Protein AF-A0A1Y1Q217-F1 (afdb_monomer_lite)

Secondary structure (DSSP, 8-state):
-EEEEEEESSS-EEEEETTS-EEEGGGEEE-TTT--EEE-HHHHEEEPPTT-EEEEEEEE-TTEEEEEEEESGGGTTSEEE-SS-EEEEEEEEEEEEEEEEEESSEEEEEEETT--S-SEEESSEEEEEEETT-EEEEEEEEPTT-EEEEEEETT-S--SSEEEEE-SS-EEEEEEEEPPPP---PPP----------PPP-------------------------------------------------------------PPPP---------------PPPP-PPPPPPPPPP-PPPP-------------------S---SEEEE-SEEE-TT-EE-EEEE-TT-EEES-EE-SBEEESSEEESPEEPTT-B-

Structure (mmCIF, N/CA/C/O backbone):
data_AF-A0A1Y1Q217-F1
#
_entry.id   AF-A0A1Y1Q217-F1
#
loop_
_atom_site.group_PDB
_atom_site.id
_atom_site.type_symbol
_atom_site.label_atom_id
_atom_site.label_alt_id
_atom_site.label_comp_id
_atom_site.label_asym_id
_atom_site.label_entity_id
_atom_site.label_seq_id
_atom_site.pdbx_PDB_ins_code
_atom_site.Cartn_x
_atom_site.Cartn_y
_atom_site.Cartn_z
_atom_site.occupancy
_atom_site.B_iso_or_equiv
_atom_site.auth_seq_id
_atom_site.auth_comp_id
_atom_site.auth_asym_id
_atom_site.auth_atom_id
_atom_site.pdbx_PDB_model_num
ATOM 1 N N . MET A 1 1 ? 18.559 5.556 -25.805 1.00 80.38 1 MET A N 1
ATOM 2 C CA . MET A 1 1 ? 18.674 4.479 -24.798 1.00 80.38 1 MET A CA 1
ATOM 3 C C . MET A 1 1 ? 17.294 3.909 -24.512 1.00 80.38 1 MET A C 1
ATOM 5 O O . MET A 1 1 ? 16.328 4.613 -24.762 1.00 80.38 1 MET A O 1
ATOM 9 N N . GLY A 1 2 ? 17.177 2.652 -24.081 1.00 88.12 2 GLY A N 1
ATOM 10 C CA . GLY A 1 2 ? 15.870 2.066 -23.754 1.00 88.12 2 GLY A CA 1
ATOM 11 C C . GLY A 1 2 ? 15.444 2.421 -22.332 1.00 88.12 2 GLY A C 1
ATOM 12 O O . GLY A 1 2 ? 16.201 2.152 -21.402 1.00 88.12 2 GLY A O 1
ATOM 13 N N . LEU A 1 3 ? 14.267 3.015 -22.174 1.00 91.69 3 LEU A N 1
ATOM 14 C CA . LEU A 1 3 ? 13.568 3.113 -20.898 1.00 91.69 3 LEU A CA 1
ATOM 15 C C . LEU A 1 3 ? 12.499 2.022 -20.865 1.00 91.69 3 LEU A C 1
ATOM 17 O O . LEU A 1 3 ? 11.673 1.941 -21.773 1.00 91.69 3 LEU A O 1
ATOM 21 N N . PHE A 1 4 ? 12.536 1.195 -19.829 1.00 93.44 4 PHE A N 1
ATOM 22 C CA . PHE A 1 4 ? 11.585 0.127 -19.563 1.00 93.44 4 PHE A CA 1
ATOM 23 C C . PHE A 1 4 ? 10.852 0.455 -18.268 1.00 93.44 4 PHE A C 1
ATOM 25 O O . PHE A 1 4 ? 11.488 0.701 -17.241 1.00 93.44 4 PHE A O 1
ATOM 32 N N . LEU A 1 5 ? 9.525 0.465 -18.324 1.00 94.25 5 LEU A N 1
ATOM 33 C CA . LEU A 1 5 ? 8.671 0.620 -17.157 1.00 94.25 5 LEU A CA 1
ATOM 34 C C . LEU A 1 5 ? 8.084 -0.732 -16.768 1.00 94.25 5 LEU A C 1
ATOM 36 O O . LEU A 1 5 ? 7.697 -1.525 -17.624 1.00 94.25 5 LEU A O 1
ATOM 40 N N . GLN A 1 6 ? 7.999 -0.972 -15.469 1.00 93.00 6 GLN A N 1
ATOM 41 C CA . GLN A 1 6 ? 7.251 -2.075 -14.888 1.00 93.00 6 GLN A CA 1
ATOM 42 C C . GLN A 1 6 ? 6.308 -1.508 -13.830 1.00 93.00 6 GLN A C 1
ATOM 44 O O . GLN A 1 6 ? 6.697 -0.637 -13.054 1.00 93.00 6 GLN A O 1
ATOM 49 N N . VAL A 1 7 ? 5.069 -1.985 -13.818 1.00 94.31 7 VAL A N 1
ATOM 50 C CA . VAL A 1 7 ? 4.069 -1.636 -12.805 1.00 94.31 7 VAL A CA 1
ATOM 51 C C . VAL A 1 7 ? 3.792 -2.891 -11.995 1.00 94.31 7 VAL A C 1
ATOM 53 O O . VAL A 1 7 ? 3.447 -3.908 -12.587 1.00 94.31 7 VAL A O 1
ATOM 56 N N . ASP A 1 8 ? 4.002 -2.828 -10.684 1.00 91.56 8 ASP A N 1
ATOM 57 C CA . ASP A 1 8 ? 4.026 -3.983 -9.779 1.00 91.56 8 ASP A CA 1
ATOM 58 C C . ASP A 1 8 ? 3.343 -3.653 -8.437 1.00 91.56 8 ASP A C 1
ATOM 60 O O . ASP A 1 8 ? 3.053 -2.490 -8.143 1.00 91.56 8 ASP A O 1
ATOM 64 N N . GLY A 1 9 ? 3.132 -4.668 -7.601 1.00 88.12 9 GLY A N 1
ATOM 65 C CA . GLY A 1 9 ? 2.511 -4.578 -6.280 1.00 88.12 9 GLY A CA 1
ATOM 66 C C . GLY A 1 9 ? 1.106 -5.186 -6.218 1.00 88.12 9 GLY A C 1
ATOM 67 O O . GLY A 1 9 ? 0.646 -5.840 -7.152 1.00 88.12 9 GLY A O 1
ATOM 68 N N . THR A 1 10 ? 0.439 -5.020 -5.073 1.00 86.94 10 THR A N 1
ATOM 69 C CA . THR A 1 10 ? -0.920 -5.548 -4.844 1.00 86.94 10 THR A CA 1
ATOM 70 C C . THR A 1 10 ? -2.009 -4.665 -5.444 1.00 86.94 10 THR A C 1
ATOM 72 O O . THR A 1 10 ? -3.133 -5.125 -5.615 1.00 86.94 10 THR A O 1
ATOM 75 N N . GLY A 1 11 ? -1.688 -3.403 -5.736 1.00 91.50 11 GLY A N 1
ATOM 76 C CA . GLY A 1 11 ? -2.604 -2.430 -6.318 1.00 91.50 11 GLY A CA 1
ATOM 77 C C . GLY A 1 11 ? -2.398 -2.232 -7.810 1.00 91.50 11 GLY A C 1
ATOM 78 O O . GLY A 1 11 ? -1.534 -2.836 -8.449 1.00 91.50 11 GLY A O 1
ATOM 79 N N . HIS A 1 12 ? -3.193 -1.322 -8.354 1.00 94.31 12 HIS A N 1
ATOM 80 C CA . HIS A 1 12 ? -3.183 -0.965 -9.757 1.00 94.31 12 HIS A CA 1
ATOM 81 C C . HIS A 1 12 ? -2.925 0.525 -9.968 1.00 94.31 12 HIS A C 1
ATOM 83 O O . HIS A 1 12 ? -3.093 1.385 -9.097 1.00 94.31 12 HIS A O 1
ATOM 89 N N . GLY A 1 13 ? -2.456 0.824 -11.166 1.00 96.94 13 GLY A N 1
ATOM 90 C CA . GLY A 1 13 ? -2.150 2.169 -11.588 1.00 96.94 13 GLY A CA 1
ATOM 91 C C . GLY A 1 13 ? -1.467 2.212 -12.941 1.00 96.94 13 GLY A C 1
ATOM 92 O O . GLY A 1 13 ? -1.304 1.211 -13.654 1.00 96.94 13 GLY A O 1
ATOM 93 N N . LYS A 1 14 ? -1.057 3.425 -13.281 1.00 97.19 14 LYS A N 1
ATOM 94 C CA . LYS A 1 14 ? -0.427 3.802 -14.535 1.00 97.19 14 LYS A CA 1
ATOM 95 C C . LYS A 1 14 ? 0.794 4.663 -14.261 1.00 97.19 14 LYS A C 1
ATOM 97 O O . LYS A 1 14 ? 0.771 5.534 -13.399 1.00 97.19 14 LYS A O 1
ATOM 102 N N . VAL A 1 15 ? 1.834 4.473 -15.059 1.00 97.88 15 VAL A N 1
ATOM 103 C CA . VAL A 1 15 ? 2.975 5.382 -15.130 1.00 97.88 15 VAL A CA 1
ATOM 104 C C . VAL A 1 15 ? 3.007 6.031 -16.501 1.00 97.88 15 VAL A C 1
ATOM 106 O O . VAL A 1 15 ? 2.989 5.340 -17.521 1.00 97.88 15 VAL A O 1
ATOM 109 N N . THR A 1 16 ? 3.092 7.358 -16.523 1.00 97.44 16 THR A N 1
ATOM 110 C CA . THR A 1 16 ? 3.337 8.135 -17.741 1.00 97.44 16 THR A CA 1
ATOM 111 C C . THR A 1 16 ? 4.670 8.853 -17.691 1.00 97.44 16 THR A C 1
ATOM 113 O O . THR A 1 16 ? 5.111 9.251 -16.613 1.00 97.44 16 THR A O 1
ATOM 116 N N . THR A 1 17 ? 5.270 9.091 -18.853 1.00 97.44 17 THR A N 1
ATOM 117 C CA . THR A 1 17 ? 6.425 9.982 -18.987 1.00 97.44 17 THR A CA 1
ATOM 118 C C . THR A 1 17 ? 6.052 11.284 -19.682 1.00 97.44 17 THR A C 1
ATOM 120 O O . THR A 1 17 ? 5.100 11.347 -20.463 1.00 97.44 17 THR A O 1
ATOM 123 N N . ASP A 1 18 ? 6.844 12.327 -19.447 1.00 96.88 18 ASP A N 1
ATOM 124 C CA . ASP A 1 18 ? 6.806 13.580 -20.212 1.00 96.88 18 ASP A CA 1
ATOM 125 C C . ASP A 1 18 ? 7.158 13.392 -21.702 1.00 96.88 18 ASP A C 1
ATOM 127 O O . ASP A 1 18 ? 6.839 14.241 -22.535 1.00 96.88 18 ASP A O 1
ATOM 131 N N . THR A 1 19 ? 7.760 12.255 -22.053 1.00 94.00 19 THR A N 1
ATOM 132 C CA . THR A 1 19 ? 8.111 11.841 -23.420 1.00 94.00 19 THR A CA 1
ATOM 133 C C . THR A 1 19 ? 7.036 10.997 -24.117 1.00 94.00 19 THR A C 1
ATOM 135 O O . THR A 1 19 ? 7.191 10.665 -25.297 1.00 94.00 19 THR A O 1
ATOM 138 N N . GLY A 1 20 ? 5.925 10.701 -23.430 1.00 93.19 20 GLY A N 1
ATOM 139 C CA . GLY A 1 20 ? 4.732 10.068 -23.998 1.00 93.19 20 GLY A CA 1
ATOM 140 C C . GLY A 1 20 ? 4.600 8.556 -23.780 1.00 93.19 20 GLY A C 1
ATOM 141 O O . GLY A 1 20 ? 3.616 7.980 -24.247 1.00 93.19 20 GLY A O 1
ATOM 142 N N . LEU A 1 21 ? 5.527 7.904 -23.068 1.00 95.12 21 LEU A N 1
ATOM 143 C CA . LEU A 1 21 ? 5.370 6.510 -22.644 1.00 95.12 21 LEU A CA 1
ATOM 144 C C . LEU A 1 21 ? 4.230 6.400 -21.628 1.00 95.12 21 LEU A C 1
ATOM 146 O O . LEU A 1 21 ? 4.054 7.270 -20.776 1.00 95.12 21 LEU A O 1
ATOM 150 N N . SER A 1 22 ? 3.459 5.318 -21.704 1.00 95.88 22 SER A N 1
ATOM 151 C CA . SER A 1 22 ? 2.315 5.068 -20.830 1.00 95.88 22 SER A CA 1
ATOM 152 C C . SER A 1 22 ? 2.189 3.572 -20.562 1.00 95.88 22 SER A C 1
ATOM 154 O O . SER A 1 22 ? 1.635 2.858 -21.393 1.00 95.88 22 SER A O 1
ATOM 156 N N . CYS A 1 23 ? 2.627 3.132 -19.385 1.00 96.75 23 CYS A N 1
ATOM 157 C CA . CYS A 1 23 ? 2.549 1.741 -18.943 1.00 96.75 23 CYS A CA 1
ATOM 158 C C . CYS A 1 23 ? 1.491 1.599 -17.843 1.00 96.75 23 CYS A C 1
ATOM 160 O O . CYS A 1 23 ? 1.571 2.287 -16.823 1.00 96.75 23 CYS A O 1
ATOM 162 N N . GLN A 1 24 ? 0.490 0.747 -18.045 1.00 96.62 24 GLN A N 1
ATOM 163 C CA . GLN A 1 24 ? -0.558 0.441 -17.067 1.00 96.62 24 GLN A CA 1
ATOM 164 C C . GLN A 1 24 ? -0.328 -0.925 -16.418 1.00 96.62 24 GLN A C 1
ATOM 166 O O . GLN A 1 24 ? 0.342 -1.787 -16.976 1.00 96.62 24 GLN A O 1
ATOM 171 N N . SER A 1 25 ? -0.951 -1.162 -15.264 1.00 94.12 25 SER A N 1
ATOM 172 C CA . SER A 1 25 ? -0.918 -2.479 -14.606 1.00 94.12 25 SER A CA 1
ATOM 173 C C . SER A 1 25 ? -1.450 -3.597 -15.509 1.00 94.12 25 SER A C 1
ATOM 175 O O . SER A 1 25 ? -0.919 -4.699 -15.505 1.00 94.12 25 SER A O 1
ATOM 177 N N . SER A 1 26 ? -2.450 -3.300 -16.344 1.00 93.88 26 SER A N 1
ATOM 178 C CA . SER A 1 26 ? -3.018 -4.230 -17.330 1.00 93.88 26 SER A CA 1
ATOM 179 C C . SER A 1 26 ? -2.050 -4.607 -18.457 1.00 93.88 26 SER A C 1
ATOM 181 O O . SER A 1 26 ? -2.242 -5.636 -19.108 1.00 93.88 26 SER A O 1
ATOM 183 N N . ASP A 1 27 ? -0.997 -3.813 -18.671 1.00 92.94 27 ASP A N 1
ATOM 184 C CA . ASP A 1 27 ? 0.081 -4.131 -19.607 1.00 92.94 27 ASP A CA 1
ATOM 185 C C . ASP A 1 27 ? 1.076 -5.137 -19.022 1.00 92.94 27 ASP A C 1
ATOM 187 O O . ASP A 1 27 ? 1.922 -5.645 -19.759 1.00 92.94 27 ASP A O 1
ATOM 191 N N . CYS A 1 28 ? 0.989 -5.428 -17.722 1.00 89.31 28 CYS A N 1
ATOM 192 C CA . CYS A 1 28 ? 1.887 -6.301 -16.984 1.00 89.31 28 CYS A CA 1
ATOM 193 C C . CYS A 1 28 ? 1.167 -7.577 -16.540 1.00 89.31 28 CYS A C 1
ATOM 195 O O . CYS A 1 28 ? 0.085 -7.545 -15.963 1.00 89.31 28 CYS A O 1
ATOM 197 N N . GLN A 1 29 ? 1.768 -8.731 -16.818 1.00 88.00 29 GLN A N 1
ATOM 198 C CA . GLN A 1 29 ? 1.215 -10.032 -16.455 1.00 88.00 29 GLN A CA 1
ATOM 199 C C . GLN A 1 29 ? 2.297 -10.928 -15.871 1.00 88.00 29 GLN A C 1
ATOM 201 O O . GLN A 1 29 ? 3.431 -10.953 -16.353 1.00 88.00 29 GLN A O 1
ATOM 206 N N . VAL A 1 30 ? 1.937 -11.679 -14.831 1.00 81.38 30 VAL A N 1
ATOM 207 C CA . VAL A 1 30 ? 2.811 -12.709 -14.271 1.00 81.38 30 VAL A CA 1
ATOM 208 C C . VAL A 1 30 ? 2.899 -13.858 -15.270 1.00 81.38 30 VAL A C 1
ATOM 210 O O . VAL A 1 30 ? 1.891 -14.456 -15.652 1.00 81.38 30 VAL A O 1
ATOM 213 N N . ASP A 1 31 ? 4.112 -14.174 -15.703 1.00 78.94 31 ASP A N 1
ATOM 214 C CA . ASP A 1 31 ? 4.370 -15.338 -16.536 1.00 78.94 31 ASP A CA 1
ATOM 215 C C . ASP A 1 31 ? 4.087 -16.607 -15.726 1.00 78.94 31 ASP A C 1
ATOM 217 O O . ASP A 1 31 ? 4.742 -16.894 -14.728 1.00 78.94 31 ASP A O 1
ATOM 221 N N . THR A 1 32 ? 3.118 -17.400 -16.171 1.00 79.81 32 THR A N 1
ATOM 222 C CA . THR A 1 32 ? 2.666 -18.607 -15.461 1.00 79.81 32 THR A CA 1
ATOM 223 C C . THR A 1 32 ? 3.706 -19.727 -15.399 1.00 79.81 32 THR A C 1
ATOM 225 O O . THR A 1 32 ? 3.527 -20.683 -14.647 1.00 79.81 32 THR A O 1
ATOM 228 N N . LYS A 1 33 ? 4.791 -19.640 -16.178 1.00 76.81 33 LYS A N 1
ATOM 229 C CA . LYS A 1 33 ? 5.885 -20.617 -16.186 1.00 76.81 33 LYS A CA 1
ATOM 230 C C . LYS A 1 33 ? 7.043 -20.191 -15.300 1.00 76.81 33 LYS A C 1
ATOM 232 O O . LYS A 1 33 ? 7.663 -21.057 -14.689 1.00 76.81 33 LYS A O 1
ATOM 237 N N . THR A 1 34 ? 7.375 -18.900 -15.282 1.00 74.38 34 THR A N 1
ATOM 238 C CA . THR A 1 34 ? 8.540 -18.402 -14.529 1.00 74.38 34 THR A CA 1
ATOM 239 C C . THR A 1 34 ? 8.172 -17.707 -13.225 1.00 74.38 34 THR A C 1
ATOM 241 O O . THR A 1 34 ? 9.028 -17.581 -12.358 1.00 74.38 34 THR A O 1
ATOM 244 N N . GLY A 1 35 ? 6.917 -17.284 -13.064 1.00 71.25 35 GLY A N 1
ATOM 245 C CA . GLY A 1 35 ? 6.477 -16.429 -11.963 1.00 71.25 35 GLY A CA 1
ATOM 246 C C . GLY A 1 35 ? 6.945 -14.977 -12.096 1.00 71.25 35 GLY A C 1
ATOM 247 O O . GLY A 1 35 ? 6.652 -14.171 -11.219 1.00 71.25 35 GLY A O 1
ATOM 248 N N . ASP A 1 36 ? 7.656 -14.624 -13.174 1.00 73.06 36 ASP A N 1
ATOM 249 C CA . ASP A 1 36 ? 8.161 -13.267 -13.377 1.00 73.06 36 ASP A CA 1
ATOM 250 C C . ASP A 1 36 ? 7.051 -12.347 -13.876 1.00 73.06 36 ASP A C 1
ATOM 252 O O . ASP A 1 36 ? 6.328 -12.685 -14.818 1.00 73.06 36 ASP A O 1
ATOM 256 N N . LEU A 1 37 ? 6.980 -11.137 -13.328 1.00 76.94 37 LEU A N 1
ATOM 257 C CA . LEU A 1 37 ? 6.146 -10.086 -13.891 1.00 76.94 37 LEU A CA 1
ATOM 258 C C . LEU A 1 37 ? 6.747 -9.587 -15.211 1.00 76.94 37 LEU A C 1
ATOM 260 O O . LEU A 1 37 ? 7.908 -9.178 -15.271 1.00 76.94 37 LEU A O 1
ATOM 264 N N . LYS A 1 38 ? 5.956 -9.631 -16.286 1.00 80.75 38 LYS A N 1
ATOM 265 C CA . LYS A 1 38 ? 6.357 -9.187 -17.625 1.00 80.75 38 LYS A CA 1
ATOM 266 C C . LYS A 1 38 ? 5.387 -8.151 -18.151 1.00 80.75 38 LYS A C 1
ATOM 268 O O . LYS A 1 38 ? 4.198 -8.426 -18.281 1.00 80.75 38 LYS A O 1
ATOM 273 N N . CYS A 1 39 ? 5.920 -6.995 -18.522 1.00 86.94 39 CYS A N 1
ATOM 274 C CA . CYS A 1 39 ? 5.140 -5.929 -19.132 1.00 86.94 39 CYS A CA 1
ATOM 275 C C . CYS A 1 39 ? 5.284 -5.920 -20.654 1.00 86.94 39 CYS A C 1
ATOM 277 O O . CYS A 1 39 ? 6.352 -6.218 -21.199 1.00 86.94 39 CYS A O 1
ATOM 279 N N . ASN A 1 40 ? 4.199 -5.576 -21.345 1.00 87.50 40 ASN A N 1
ATOM 280 C CA . ASN A 1 40 ? 4.147 -5.499 -22.794 1.00 87.50 40 ASN A CA 1
ATOM 281 C C . ASN A 1 40 ? 5.129 -4.424 -23.297 1.00 87.50 40 ASN A C 1
ATOM 283 O O . ASN A 1 40 ? 4.925 -3.235 -23.035 1.00 87.50 40 ASN A O 1
ATOM 287 N N . PRO A 1 41 ? 6.160 -4.795 -24.077 1.00 82.62 41 PRO A N 1
ATOM 288 C CA . PRO A 1 41 ? 7.169 -3.846 -24.533 1.00 82.62 41 PRO A CA 1
ATOM 289 C C . PRO A 1 41 ? 6.614 -2.781 -25.488 1.00 82.62 41 PRO A C 1
ATOM 291 O O . PRO A 1 41 ? 7.252 -1.752 -25.667 1.00 82.62 41 PRO A O 1
ATOM 294 N N . GLN A 1 42 ? 5.441 -2.986 -26.099 1.00 84.06 42 GLN A N 1
ATOM 295 C CA . GLN A 1 42 ? 4.813 -1.960 -26.942 1.00 84.06 42 GLN A CA 1
ATOM 296 C C . GLN A 1 42 ? 4.282 -0.773 -26.128 1.00 84.06 42 GLN A C 1
ATOM 298 O O . GLN A 1 42 ? 4.302 0.351 -26.619 1.00 84.06 42 GLN A O 1
ATOM 303 N N . ASN A 1 43 ? 3.847 -1.016 -24.889 1.00 88.50 43 ASN A N 1
ATOM 304 C CA . ASN A 1 43 ? 3.240 0.005 -24.027 1.00 88.50 43 ASN A CA 1
ATOM 305 C C . ASN A 1 43 ? 4.200 0.475 -22.927 1.00 88.50 43 ASN A C 1
ATOM 307 O O . ASN A 1 43 ? 4.116 1.607 -22.461 1.00 88.50 43 ASN A O 1
ATOM 311 N N . CYS A 1 44 ? 5.148 -0.378 -22.541 1.00 92.88 44 CYS A N 1
ATOM 312 C CA . CYS A 1 44 ? 6.020 -0.163 -21.390 1.00 92.88 44 CYS A CA 1
ATOM 313 C C . CYS A 1 44 ? 7.496 0.022 -21.762 1.00 92.88 44 CYS A C 1
ATOM 315 O O . CYS A 1 44 ? 8.369 -0.042 -20.899 1.00 92.88 44 CYS A O 1
ATOM 317 N N . THR A 1 45 ? 7.820 0.236 -23.040 1.00 92.38 45 THR A N 1
ATOM 318 C CA . THR A 1 45 ? 9.189 0.547 -23.471 1.00 92.38 45 THR A CA 1
ATOM 319 C C . THR A 1 45 ? 9.218 1.715 -24.448 1.00 92.38 45 THR A C 1
ATOM 321 O O . THR A 1 45 ? 8.478 1.735 -25.427 1.00 92.38 45 THR A O 1
ATOM 324 N N . GLN A 1 46 ? 10.134 2.662 -24.230 1.00 90.88 46 GLN A N 1
ATOM 325 C CA . GLN A 1 46 ? 10.407 3.763 -25.159 1.00 90.88 46 GLN A CA 1
ATOM 326 C C . GLN A 1 46 ? 11.911 3.920 -25.394 1.00 90.88 46 GLN A C 1
ATOM 328 O O . GLN A 1 46 ? 12.745 3.627 -24.534 1.00 90.88 46 GLN A O 1
ATOM 333 N N . ARG A 1 47 ? 12.280 4.397 -26.590 1.00 88.25 47 ARG A N 1
ATOM 334 C CA . ARG A 1 47 ? 13.631 4.907 -26.838 1.00 88.25 47 ARG A CA 1
ATOM 335 C C . ARG A 1 47 ? 13.697 6.378 -26.484 1.00 88.25 47 ARG A C 1
ATOM 337 O O . ARG A 1 47 ? 13.038 7.198 -27.111 1.00 88.25 47 ARG A O 1
ATOM 344 N N . GLU A 1 48 ? 14.607 6.681 -25.578 1.00 90.44 48 GLU A N 1
ATOM 345 C CA . GLU A 1 48 ? 14.886 8.036 -25.146 1.00 90.44 48 GLU A CA 1
ATOM 346 C C . GLU A 1 48 ? 16.174 8.571 -25.748 1.00 90.44 48 GLU A C 1
ATOM 348 O O . GLU A 1 48 ? 17.096 7.815 -26.105 1.00 90.44 48 GLU A O 1
ATOM 353 N N . LYS A 1 49 ? 16.250 9.897 -25.840 1.00 88.44 49 LYS A N 1
ATOM 354 C CA . LYS A 1 49 ? 17.489 10.581 -26.207 1.00 88.44 49 LYS A CA 1
ATOM 355 C C . LYS A 1 49 ? 18.561 10.287 -25.154 1.00 88.44 49 LYS A C 1
ATOM 357 O O . LYS A 1 49 ? 18.280 10.027 -23.990 1.00 88.44 49 LYS A O 1
ATOM 362 N N . THR A 1 50 ? 19.814 10.236 -25.585 1.00 87.12 50 THR A N 1
ATOM 363 C CA . THR A 1 50 ? 20.946 10.113 -24.660 1.00 87.12 50 THR A CA 1
ATOM 364 C C . THR A 1 50 ? 21.178 11.433 -23.941 1.00 87.12 50 THR A C 1
ATOM 366 O O . THR A 1 50 ? 21.009 12.488 -24.551 1.00 87.12 50 THR A O 1
ATOM 369 N N . ALA A 1 51 ? 21.639 11.363 -22.692 1.00 87.69 51 ALA A N 1
ATOM 370 C CA . ALA A 1 51 ? 21.950 12.522 -21.857 1.00 87.69 51 ALA A CA 1
ATOM 371 C C . ALA A 1 51 ? 20.766 13.499 -21.694 1.00 87.69 51 ALA A C 1
ATOM 373 O O . ALA A 1 51 ? 20.954 14.712 -21.633 1.00 87.69 51 ALA A O 1
ATOM 374 N N . SER A 1 52 ? 19.544 12.966 -21.630 1.00 92.25 52 SER A N 1
ATOM 375 C CA . SER A 1 52 ? 18.324 13.716 -21.319 1.00 92.25 52 SER A CA 1
ATOM 376 C C . SER A 1 52 ? 17.703 13.237 -20.012 1.00 92.25 52 SER A C 1
ATOM 378 O O . SER A 1 52 ? 17.939 12.106 -19.592 1.00 92.25 52 SER A O 1
ATOM 380 N N . TYR A 1 53 ? 16.886 14.087 -19.396 1.00 94.56 53 TYR A N 1
ATOM 381 C CA . TYR A 1 53 ? 16.029 13.695 -18.281 1.00 94.56 53 TYR A CA 1
ATOM 382 C C . TYR A 1 53 ? 14.652 13.279 -18.792 1.00 94.56 53 TYR A C 1
ATOM 384 O O . TYR A 1 53 ? 14.163 13.859 -19.760 1.00 94.56 53 TYR A O 1
ATOM 392 N N . VAL A 1 54 ? 14.059 12.288 -18.133 1.00 97.00 54 VAL A N 1
ATOM 393 C CA . VAL A 1 54 ? 12.675 11.847 -18.325 1.00 97.00 54 VAL A CA 1
ATOM 394 C C . VAL A 1 54 ? 11.989 11.874 -16.969 1.00 97.00 54 VAL A C 1
ATOM 396 O O . VAL A 1 54 ? 12.514 11.331 -15.996 1.00 97.00 54 VAL A O 1
ATOM 399 N N . THR A 1 55 ? 10.827 12.510 -16.898 1.00 97.81 55 THR A N 1
ATOM 400 C CA . THR A 1 55 ? 10.038 12.586 -15.666 1.00 97.81 55 THR A CA 1
ATOM 401 C C . THR A 1 55 ? 8.979 11.497 -15.680 1.00 97.81 55 THR A C 1
ATOM 403 O O . THR A 1 55 ? 8.139 11.455 -16.576 1.00 97.81 55 THR A O 1
ATOM 406 N N . LEU A 1 56 ? 8.995 10.633 -14.670 1.00 98.00 56 LEU A N 1
ATOM 407 C CA . LEU A 1 56 ? 7.994 9.601 -14.445 1.00 98.00 56 LEU A CA 1
ATOM 408 C C . LEU A 1 56 ? 6.891 10.155 -13.545 1.00 98.00 56 LEU A C 1
ATOM 410 O O . LEU A 1 56 ? 7.153 10.686 -12.468 1.00 98.00 56 LEU A O 1
ATOM 414 N N . THR A 1 57 ? 5.645 10.002 -13.972 1.00 97.94 57 THR A N 1
ATOM 415 C CA . THR A 1 57 ? 4.466 10.413 -13.207 1.00 97.94 57 THR A CA 1
ATOM 416 C C . THR A 1 57 ? 3.615 9.181 -12.916 1.00 97.94 57 THR A C 1
ATOM 418 O O . THR A 1 57 ? 3.089 8.589 -13.864 1.00 97.94 57 THR A O 1
ATOM 421 N N . PRO A 1 58 ? 3.482 8.764 -11.645 1.00 97.88 58 PRO A N 1
ATOM 422 C CA . PRO A 1 58 ? 2.601 7.676 -11.272 1.00 97.88 58 PRO A CA 1
ATOM 423 C C . PRO A 1 58 ? 1.186 8.207 -11.029 1.00 97.88 58 PRO A C 1
ATOM 425 O O . PRO A 1 58 ? 0.985 9.267 -10.436 1.00 97.88 58 PRO A O 1
ATOM 428 N N . GLN A 1 59 ? 0.198 7.439 -11.457 1.00 97.88 59 GLN A N 1
ATOM 429 C CA . GLN A 1 59 ? -1.211 7.670 -11.189 1.00 97.88 59 GLN A CA 1
ATOM 430 C C . GLN A 1 59 ? -1.806 6.358 -10.687 1.00 97.88 59 GLN A C 1
ATOM 432 O O . GLN A 1 59 ? -1.859 5.384 -11.433 1.00 97.88 59 GLN A O 1
ATOM 437 N N . ALA A 1 60 ? -2.216 6.329 -9.421 1.00 97.50 60 ALA A N 1
ATOM 438 C CA . ALA A 1 60 ? -2.878 5.167 -8.846 1.00 97.50 60 ALA A CA 1
ATOM 439 C C . ALA A 1 60 ? -4.347 5.106 -9.281 1.00 97.50 60 ALA A C 1
ATOM 441 O O . ALA A 1 60 ? -4.969 6.147 -9.524 1.00 97.50 60 ALA A O 1
ATOM 442 N N . ASP A 1 61 ? -4.883 3.892 -9.366 1.00 96.62 61 ASP A N 1
ATOM 443 C CA . ASP A 1 61 ? -6.318 3.679 -9.547 1.00 96.62 61 ASP A CA 1
ATOM 444 C C . ASP A 1 61 ? -7.081 3.990 -8.244 1.00 96.62 61 ASP A C 1
ATOM 446 O O . ASP A 1 61 ? -6.485 4.228 -7.194 1.00 96.62 61 ASP A O 1
ATOM 450 N N . ALA A 1 62 ? -8.415 4.055 -8.303 1.00 94.44 62 ALA A N 1
ATOM 451 C CA . ALA A 1 62 ? -9.238 4.558 -7.194 1.00 94.44 62 ALA A CA 1
ATOM 452 C C . ALA A 1 62 ? -9.133 3.732 -5.896 1.00 94.44 62 ALA A C 1
ATOM 454 O O . ALA A 1 62 ? -9.347 4.267 -4.809 1.00 94.44 62 ALA A O 1
ATOM 455 N N . ASP A 1 63 ? -8.820 2.445 -6.017 1.00 94.25 63 ASP A N 1
ATOM 456 C CA . ASP A 1 63 ? -8.655 1.467 -4.937 1.00 94.25 63 ASP A CA 1
ATOM 457 C C . ASP A 1 63 ? -7.183 1.230 -4.577 1.00 94.25 63 ASP A C 1
ATOM 459 O O . ASP A 1 63 ? -6.842 0.260 -3.904 1.00 94.25 63 ASP A O 1
ATOM 463 N N . SER A 1 64 ? -6.287 2.095 -5.046 1.00 96.12 64 SER A N 1
ATOM 464 C CA . SER A 1 64 ? -4.852 1.875 -4.968 1.00 96.12 64 SER A CA 1
ATOM 465 C C . SER A 1 64 ? -4.107 3.151 -4.597 1.00 96.12 64 SER A C 1
ATOM 467 O O . SER A 1 64 ? -4.589 4.272 -4.757 1.00 96.12 64 SER A O 1
ATOM 469 N N . VAL A 1 65 ? -2.884 2.991 -4.102 1.00 92.56 65 VAL A N 1
ATOM 470 C CA . VAL A 1 65 ? -1.967 4.099 -3.818 1.00 92.56 65 VAL A CA 1
ATOM 471 C C . VAL A 1 65 ? -0.606 3.821 -4.425 1.00 92.56 65 VAL A C 1
ATOM 473 O O . VAL A 1 65 ? -0.125 2.688 -4.414 1.00 92.56 65 VAL A O 1
ATOM 476 N N . PHE A 1 66 ? 0.041 4.865 -4.938 1.00 94.19 66 PHE A N 1
ATOM 477 C CA . PHE A 1 66 ? 1.447 4.779 -5.309 1.00 94.19 66 PHE A CA 1
ATOM 478 C C . PHE A 1 66 ? 2.293 4.710 -4.036 1.00 94.19 66 PHE A C 1
ATOM 480 O O . PHE A 1 66 ? 2.197 5.588 -3.179 1.00 94.19 66 PHE A O 1
ATOM 487 N N . SER A 1 67 ? 3.112 3.669 -3.921 1.00 87.88 67 SER A N 1
ATOM 488 C CA . SER A 1 67 ? 3.973 3.434 -2.765 1.00 87.88 67 SER A CA 1
ATOM 489 C C . SER A 1 67 ? 5.362 4.022 -2.994 1.00 87.88 67 SER A C 1
ATOM 491 O O . SER A 1 67 ? 5.825 4.865 -2.225 1.00 87.88 67 SER A O 1
ATOM 493 N N . SER A 1 68 ? 6.048 3.580 -4.049 1.00 86.88 68 SER A N 1
ATOM 494 C CA . SER A 1 68 ? 7.440 3.957 -4.288 1.00 86.88 68 SER A CA 1
ATOM 495 C C . SER A 1 68 ? 7.925 3.595 -5.690 1.00 86.88 68 SER A C 1
ATOM 497 O O . SER A 1 68 ? 7.303 2.820 -6.421 1.00 86.88 68 SER A O 1
ATOM 499 N N . TRP A 1 69 ? 9.085 4.148 -6.040 1.00 91.31 69 TRP A N 1
ATOM 500 C CA . TRP A 1 69 ? 9.874 3.719 -7.187 1.00 91.31 69 TRP A CA 1
ATOM 501 C C . TRP A 1 69 ? 10.893 2.649 -6.791 1.00 91.31 69 TRP A C 1
ATOM 503 O O . TRP A 1 69 ? 11.438 2.656 -5.687 1.00 91.31 69 TRP A O 1
ATOM 513 N N . GLY A 1 70 ? 11.204 1.767 -7.733 1.00 86.31 70 GLY A N 1
ATOM 514 C CA . GLY A 1 70 ? 12.312 0.826 -7.666 1.00 86.31 70 GLY A CA 1
ATOM 515 C C . GLY A 1 70 ? 12.936 0.578 -9.035 1.00 86.31 70 GLY A C 1
ATOM 516 O O . GLY A 1 70 ? 12.699 1.306 -10.000 1.00 86.31 70 GLY A O 1
ATOM 517 N N . GLY A 1 71 ? 13.738 -0.482 -9.120 1.00 87.69 71 GLY A N 1
ATOM 518 C CA . GLY A 1 71 ? 14.539 -0.781 -10.302 1.00 87.69 71 GLY A CA 1
ATOM 519 C C . GLY A 1 71 ? 15.890 -0.071 -10.249 1.00 87.69 71 GLY A C 1
ATOM 520 O O . GLY A 1 71 ? 16.630 -0.216 -9.279 1.00 87.69 71 GLY A O 1
ATOM 521 N N . HIS A 1 72 ? 16.238 0.646 -11.312 1.00 86.62 72 HIS A N 1
ATOM 522 C CA . HIS A 1 72 ? 17.488 1.393 -11.410 1.00 86.62 72 HIS A CA 1
ATOM 523 C C . HIS A 1 72 ? 17.521 2.554 -10.393 1.00 86.62 72 HIS A C 1
ATOM 525 O O . HIS A 1 72 ? 16.504 3.197 -10.153 1.00 86.62 72 HIS A O 1
ATOM 531 N N . GLU A 1 73 ? 18.699 2.858 -9.832 1.00 86.06 73 GLU A N 1
ATOM 532 C CA . GLU A 1 73 ? 18.891 3.919 -8.822 1.00 86.06 73 GLU A CA 1
ATOM 533 C C . GLU A 1 73 ? 18.374 5.300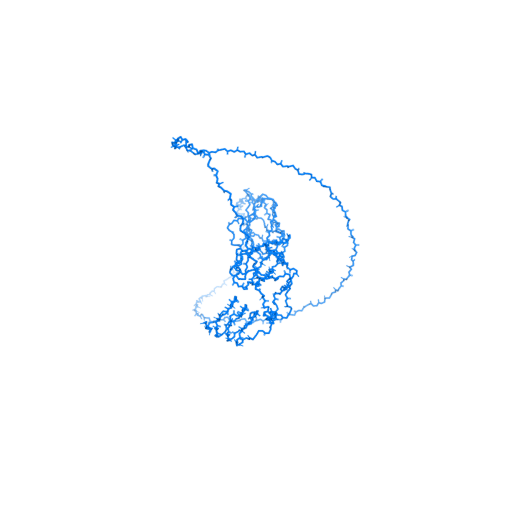 -9.274 1.00 86.06 73 GLU A C 1
ATOM 535 O O . GLU A 1 73 ? 17.652 5.956 -8.533 1.00 86.06 73 GLU A O 1
ATOM 540 N N . ASP A 1 74 ? 18.631 5.684 -10.529 1.00 86.12 74 ASP A N 1
ATOM 541 C CA . ASP A 1 74 ? 18.079 6.898 -11.160 1.00 86.12 74 ASP A CA 1
ATOM 542 C C . ASP A 1 74 ? 16.539 6.984 -11.215 1.00 86.12 74 ASP A C 1
ATOM 544 O O . ASP A 1 74 ? 16.010 8.008 -11.626 1.00 86.12 74 ASP A O 1
ATOM 548 N N . CYS A 1 75 ? 15.793 5.926 -10.884 1.00 92.44 75 CYS A N 1
ATOM 549 C CA . CYS A 1 75 ? 14.328 5.963 -10.889 1.00 92.44 75 CYS A CA 1
ATOM 550 C C . CYS A 1 75 ? 13.738 6.380 -9.533 1.00 92.44 75 CYS A C 1
ATOM 552 O O . CYS A 1 75 ? 12.547 6.672 -9.474 1.00 92.44 75 CYS A O 1
ATOM 554 N N . ILE A 1 76 ? 14.530 6.387 -8.451 1.00 87.75 76 ILE A N 1
ATOM 555 C CA . ILE A 1 76 ? 14.050 6.492 -7.057 1.00 87.75 76 ILE A CA 1
ATOM 556 C C . ILE A 1 76 ? 13.226 7.762 -6.799 1.00 87.75 76 ILE A C 1
ATOM 558 O O . ILE A 1 76 ? 12.289 7.743 -6.002 1.00 87.75 76 ILE A O 1
ATOM 562 N N . ASP A 1 77 ? 13.548 8.859 -7.478 1.00 85.94 77 ASP A N 1
ATOM 563 C CA . ASP A 1 77 ? 12.875 10.153 -7.343 1.00 85.94 77 ASP A CA 1
ATOM 564 C C . ASP A 1 77 ? 11.895 10.454 -8.494 1.00 85.94 77 ASP A C 1
ATOM 566 O O . ASP A 1 77 ? 11.363 11.563 -8.589 1.00 85.94 77 ASP A O 1
ATOM 570 N N . GLY A 1 78 ? 11.652 9.481 -9.378 1.00 93.50 78 GLY A N 1
ATOM 571 C CA . GLY A 1 78 ? 10.834 9.652 -10.574 1.00 93.50 78 GLY A CA 1
ATOM 572 C C . GLY A 1 78 ? 11.478 10.531 -11.652 1.00 93.50 78 GLY A C 1
ATOM 573 O O . GLY A 1 78 ? 10.776 10.955 -12.569 1.00 93.50 78 GLY A O 1
ATOM 574 N N . LYS A 1 79 ? 12.783 10.828 -11.584 1.00 95.19 79 LYS A N 1
ATOM 575 C CA . LYS A 1 79 ? 13.499 11.631 -12.586 1.00 95.19 79 LYS A CA 1
ATOM 576 C C . LYS A 1 79 ? 14.711 10.887 -13.123 1.00 95.19 79 LYS A C 1
ATOM 578 O O . LYS A 1 79 ? 15.798 10.899 -12.561 1.00 95.19 79 LYS A O 1
ATOM 583 N N . VAL A 1 80 ? 14.547 10.321 -14.307 1.00 95.88 80 VAL A N 1
ATOM 584 C CA . VAL A 1 80 ? 15.523 9.400 -14.881 1.00 95.88 80 VAL A CA 1
ATOM 585 C C . VAL A 1 80 ? 16.490 10.137 -15.796 1.00 95.88 80 VAL A C 1
ATOM 587 O O . VAL A 1 80 ? 16.073 10.752 -16.778 1.00 95.88 80 VAL A O 1
ATOM 590 N N . PHE A 1 81 ? 17.794 10.026 -15.534 1.00 92.81 81 PHE A N 1
ATOM 591 C CA . PHE A 1 81 ? 18.826 10.497 -16.459 1.00 92.81 81 PHE A CA 1
ATOM 592 C C . PHE A 1 81 ? 19.228 9.404 -17.462 1.00 92.81 81 PHE A C 1
ATOM 594 O O . PHE A 1 81 ? 19.784 8.362 -17.113 1.00 92.81 81 PHE A O 1
ATOM 601 N N . MET A 1 82 ? 18.986 9.641 -18.750 1.00 92.50 82 MET A N 1
ATOM 602 C CA . MET A 1 82 ? 19.159 8.648 -19.813 1.00 92.50 82 MET A CA 1
ATOM 603 C C . MET A 1 82 ? 20.606 8.564 -20.326 1.00 92.50 82 MET A C 1
ATOM 605 O O . MET A 1 82 ? 20.913 8.926 -21.464 1.00 92.50 82 MET A O 1
ATOM 609 N N . ASN A 1 83 ? 21.514 8.036 -19.502 1.00 85.94 83 ASN A N 1
ATOM 610 C CA . ASN A 1 83 ? 22.903 7.705 -19.876 1.00 85.94 83 ASN A CA 1
ATOM 611 C C . ASN A 1 83 ? 23.119 6.224 -20.264 1.00 85.94 83 ASN A C 1
ATOM 613 O O . ASN A 1 83 ? 24.217 5.843 -20.660 1.00 85.94 83 ASN A O 1
ATOM 617 N N . GLY A 1 84 ? 22.075 5.399 -20.183 1.00 85.69 84 GLY A N 1
ATOM 618 C CA 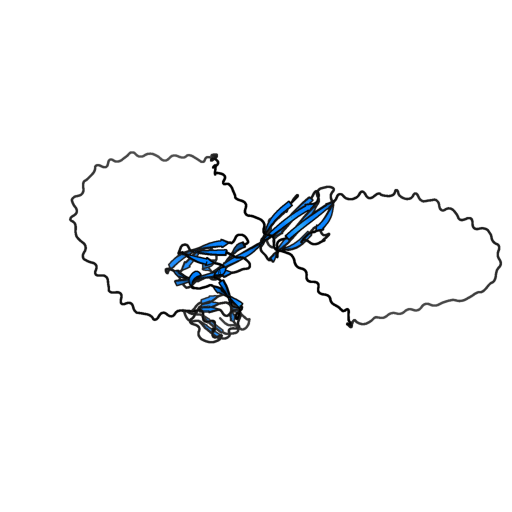. GLY A 1 84 ? 22.097 3.964 -20.462 1.00 85.69 84 GLY A CA 1
ATOM 619 C C . GLY A 1 84 ? 20.680 3.394 -20.487 1.00 85.69 84 GLY A C 1
ATOM 620 O O . GLY A 1 84 ? 19.712 4.147 -20.373 1.00 85.69 84 GLY A O 1
ATOM 621 N N . GLY A 1 85 ? 20.547 2.079 -20.672 1.00 85.56 85 GLY A N 1
ATOM 622 C CA . GLY A 1 85 ? 19.258 1.404 -20.510 1.00 85.56 85 GLY A CA 1
ATOM 623 C C . GLY A 1 85 ? 18.777 1.483 -19.057 1.00 85.56 85 GLY A C 1
ATOM 624 O O . GLY A 1 85 ? 19.576 1.263 -18.149 1.00 85.56 85 GLY A O 1
ATOM 625 N N . LYS A 1 86 ? 17.498 1.799 -18.834 1.00 85.88 86 LYS A N 1
ATOM 626 C CA . LYS A 1 86 ? 16.906 1.960 -17.496 1.00 85.88 86 LYS A CA 1
ATOM 627 C C . LYS A 1 86 ? 15.684 1.067 -17.348 1.00 85.88 86 LYS A C 1
ATOM 629 O O . LYS A 1 86 ? 14.827 1.080 -18.225 1.00 85.88 86 LYS A O 1
ATOM 634 N N . LEU A 1 87 ? 15.602 0.326 -16.245 1.00 88.56 87 LEU A N 1
ATOM 635 C CA . LEU A 1 87 ? 14.382 -0.347 -15.796 1.00 88.56 87 LEU A CA 1
ATOM 636 C C . LEU A 1 87 ? 13.878 0.391 -14.560 1.00 88.56 87 LEU A C 1
ATOM 638 O O . LEU A 1 87 ? 14.558 0.370 -13.537 1.00 88.56 87 LEU A O 1
ATOM 642 N N . CYS A 1 88 ? 12.713 1.018 -14.656 1.00 93.50 88 CYS A N 1
ATOM 643 C CA . CYS A 1 88 ? 12.048 1.656 -13.528 1.00 93.50 88 CYS A CA 1
ATOM 644 C C . CYS A 1 88 ? 10.793 0.868 -13.165 1.00 93.50 88 CYS A C 1
ATOM 646 O O . CYS A 1 88 ? 9.997 0.527 -14.039 1.00 93.50 88 CYS A O 1
ATOM 648 N N . ILE A 1 89 ? 10.623 0.591 -11.877 1.00 91.88 89 ILE A N 1
ATOM 649 C CA . ILE A 1 89 ? 9.481 -0.150 -11.342 1.00 91.88 89 ILE A CA 1
ATOM 650 C C . ILE A 1 89 ? 8.650 0.820 -10.503 1.00 91.88 89 ILE A C 1
ATOM 652 O O . ILE A 1 89 ? 9.202 1.473 -9.622 1.00 91.88 89 ILE A O 1
ATOM 656 N N . ALA A 1 90 ? 7.354 0.932 -10.769 1.00 94.88 90 ALA A N 1
ATOM 657 C CA . ALA A 1 90 ? 6.415 1.625 -9.894 1.00 94.88 90 ALA A CA 1
ATOM 658 C C . ALA A 1 90 ? 5.652 0.604 -9.059 1.00 94.88 90 ALA A C 1
ATOM 660 O O . ALA A 1 90 ? 5.007 -0.280 -9.624 1.00 94.88 90 ALA A O 1
ATOM 661 N N . TYR A 1 91 ? 5.697 0.759 -7.738 1.00 88.00 91 TYR A N 1
ATOM 662 C CA . TYR A 1 91 ? 4.933 -0.073 -6.818 1.00 88.00 91 TYR A CA 1
ATOM 663 C C . TYR A 1 91 ? 3.625 0.613 -6.442 1.00 88.00 91 TYR A C 1
ATOM 665 O O . TYR A 1 91 ? 3.634 1.723 -5.901 1.00 88.00 91 TYR A O 1
ATOM 673 N N . PHE A 1 92 ? 2.511 -0.066 -6.695 1.00 92.50 92 PHE A N 1
ATOM 674 C CA . PHE A 1 92 ? 1.183 0.326 -6.240 1.00 92.50 92 PHE A CA 1
ATOM 675 C C . PHE A 1 92 ? 0.672 -0.689 -5.223 1.00 92.50 92 PHE A C 1
ATOM 677 O O . PHE A 1 92 ? 0.806 -1.896 -5.413 1.00 92.50 92 PHE A O 1
ATOM 684 N N . HIS A 1 93 ? 0.077 -0.212 -4.136 1.00 88.25 93 HIS A N 1
ATOM 685 C CA . HIS A 1 93 ? -0.573 -1.071 -3.147 1.00 88.25 93 HIS A CA 1
ATOM 686 C C . HIS A 1 93 ? -2.077 -0.857 -3.196 1.00 88.25 93 HIS A C 1
ATOM 688 O O . HIS A 1 93 ? -2.530 0.286 -3.268 1.00 88.25 93 HIS A O 1
ATOM 694 N N . HIS A 1 94 ? -2.835 -1.949 -3.145 1.00 92.00 94 HIS A N 1
ATOM 695 C CA . HIS A 1 94 ? -4.281 -1.879 -2.983 1.00 92.00 94 HIS A CA 1
ATOM 696 C C . HIS A 1 94 ? -4.587 -1.298 -1.600 1.00 92.00 94 HIS A C 1
ATOM 698 O O . HIS A 1 94 ? -3.869 -1.578 -0.636 1.00 92.00 94 HIS A O 1
ATOM 704 N N . ILE A 1 95 ? -5.635 -0.492 -1.491 1.00 91.62 95 ILE A N 1
ATOM 705 C CA . ILE A 1 95 ? -6.127 0.049 -0.227 1.00 91.62 95 ILE A CA 1
ATOM 706 C C . ILE A 1 95 ? -7.522 -0.486 0.065 1.00 91.62 95 ILE A C 1
ATOM 708 O O . ILE A 1 95 ? -8.390 -0.519 -0.798 1.00 91.62 95 ILE A O 1
ATOM 712 N N . TYR A 1 96 ? -7.743 -0.857 1.318 1.00 95.75 96 TYR A N 1
ATOM 713 C CA . TYR A 1 96 ? -9.056 -1.208 1.840 1.00 95.75 96 TYR A CA 1
ATOM 714 C C . TYR A 1 96 ? -9.558 -0.128 2.788 1.00 95.75 96 TYR A C 1
ATOM 716 O O . TYR A 1 96 ? -8.766 0.553 3.451 1.00 95.75 96 TYR A O 1
ATOM 724 N N . SER A 1 97 ? -10.875 0.018 2.903 1.00 95.69 97 SER A N 1
ATOM 725 C CA . SER A 1 97 ? -11.454 0.882 3.925 1.00 95.69 97 SER A CA 1
ATOM 726 C C . SER A 1 97 ? -11.544 0.162 5.276 1.00 95.69 97 SER A C 1
ATOM 728 O O . SER A 1 97 ? -12.058 -0.951 5.416 1.00 95.69 97 SER A O 1
ATOM 730 N N . LEU A 1 98 ? -11.045 0.837 6.309 1.00 96.38 98 LEU A N 1
ATOM 731 C CA . LEU A 1 98 ? -11.190 0.445 7.702 1.00 96.38 98 LEU A CA 1
ATOM 732 C C . LEU A 1 98 ? -12.147 1.420 8.383 1.00 96.38 98 LEU A C 1
ATOM 734 O O . LEU A 1 98 ? -11.834 2.594 8.592 1.00 96.38 98 LEU A O 1
ATOM 738 N N . THR A 1 99 ? -13.326 0.921 8.741 1.00 97.38 99 THR A N 1
ATOM 739 C CA . THR A 1 99 ? -14.315 1.655 9.528 1.00 97.38 99 THR A CA 1
ATOM 740 C C . THR A 1 99 ? -14.139 1.323 11.001 1.00 97.38 99 THR A C 1
ATOM 742 O O . THR A 1 99 ? -14.228 0.162 11.393 1.00 97.38 99 THR A O 1
ATOM 745 N N . VAL A 1 100 ? -13.955 2.338 11.840 1.00 97.50 100 VAL A N 1
ATOM 746 C CA . VAL A 1 100 ? -13.901 2.188 13.298 1.00 97.50 100 VAL A CA 1
ATOM 747 C C . VAL A 1 100 ? -15.060 2.957 13.914 1.00 97.50 100 VAL A C 1
ATOM 749 O O . VAL A 1 100 ? -15.386 4.061 13.480 1.00 97.50 100 VAL A O 1
ATOM 752 N N . ALA A 1 101 ? -15.703 2.375 14.921 1.00 95.94 101 ALA A N 1
ATOM 753 C CA . ALA A 1 101 ? -16.746 3.038 15.687 1.00 95.94 101 ALA A CA 1
ATOM 754 C C . ALA A 1 101 ? -16.593 2.795 17.190 1.00 95.94 101 ALA A C 1
ATOM 756 O O . ALA A 1 101 ? -16.167 1.726 17.625 1.00 95.94 101 ALA A O 1
ATOM 757 N N . ALA A 1 102 ? -16.977 3.790 17.981 1.00 96.69 102 ALA A N 1
ATOM 758 C CA . ALA A 1 102 ? -17.076 3.701 19.429 1.00 96.69 102 ALA A CA 1
ATOM 759 C C . ALA A 1 102 ? -18.556 3.677 19.831 1.00 96.69 102 ALA A C 1
ATOM 761 O O . ALA A 1 102 ? -19.329 4.571 19.487 1.00 96.69 102 ALA A O 1
ATOM 762 N N . GLN A 1 103 ? -18.947 2.634 20.556 1.00 95.94 103 GLN A N 1
ATOM 763 C CA . GLN A 1 103 ? -20.282 2.447 21.107 1.00 95.94 103 GLN A CA 1
ATOM 764 C C . GLN A 1 103 ? -20.276 2.890 22.568 1.00 95.94 103 GLN A C 1
ATOM 766 O O . GLN A 1 103 ? -19.808 2.165 23.442 1.00 95.94 103 GLN A O 1
ATOM 771 N N . GLY A 1 104 ? -20.797 4.087 22.825 1.00 95.06 104 GLY A N 1
ATOM 772 C CA . GLY A 1 104 ? -20.754 4.738 24.135 1.00 95.06 104 GLY A CA 1
ATOM 773 C C . GLY A 1 104 ? -19.568 5.706 24.288 1.00 95.06 104 GLY A C 1
ATOM 774 O O . GLY A 1 104 ? -18.689 5.742 23.428 1.00 95.06 104 GLY A O 1
ATOM 775 N N . PRO A 1 105 ? -19.540 6.529 25.357 1.00 96.00 105 PRO A N 1
ATOM 776 C CA . PRO A 1 105 ? -18.497 7.538 25.542 1.00 96.00 105 PRO A CA 1
ATOM 777 C C . PRO A 1 105 ? -17.079 6.955 25.676 1.00 96.00 105 PRO A C 1
ATOM 779 O O . PRO A 1 105 ? -16.694 6.382 26.699 1.00 96.00 105 PRO A O 1
ATOM 782 N N . GLY A 1 106 ? -16.264 7.166 24.648 1.00 96.12 106 GLY A N 1
ATOM 783 C CA . GLY A 1 106 ? -14.876 6.731 24.574 1.00 96.12 106 GLY A CA 1
ATOM 784 C C . GLY A 1 106 ? -14.220 7.207 23.285 1.00 96.12 106 GLY A C 1
ATOM 785 O O . GLY A 1 106 ? -14.864 7.816 22.433 1.00 96.12 106 GLY A O 1
ATOM 786 N N . GLN A 1 107 ? -12.928 6.942 23.163 1.00 97.00 107 GLN A N 1
ATOM 787 C CA . GLN A 1 107 ? -12.142 7.236 21.975 1.00 97.00 107 GLN A CA 1
ATOM 788 C C . GLN A 1 107 ? -11.383 5.983 21.549 1.00 97.00 107 GLN A C 1
ATOM 790 O O . GLN A 1 107 ? -10.896 5.227 22.390 1.00 97.00 107 GLN A O 1
ATOM 795 N N . VAL A 1 108 ? -11.253 5.780 20.244 1.00 97.31 108 VAL A N 1
ATOM 796 C CA . VAL A 1 108 ? -10.321 4.817 19.662 1.00 97.31 108 VAL A CA 1
ATOM 797 C C . VAL A 1 108 ? -9.227 5.579 18.934 1.00 97.31 108 VAL A C 1
ATOM 799 O O . VAL A 1 108 ? -9.528 6.373 18.044 1.00 97.31 108 VAL A O 1
ATOM 802 N N . THR A 1 109 ? -7.971 5.329 19.283 1.00 95.62 109 THR A N 1
ATOM 803 C CA . THR A 1 109 ? -6.819 5.771 18.492 1.00 95.62 109 THR A CA 1
ATOM 804 C C . THR A 1 109 ? -6.195 4.582 17.776 1.00 95.62 109 THR A C 1
ATOM 806 O O . THR A 1 109 ? -6.263 3.459 18.268 1.00 95.62 109 THR A O 1
ATOM 809 N N . GLY A 1 110 ? -5.630 4.792 16.592 1.00 93.69 110 GLY A N 1
ATOM 810 C CA . GLY A 1 110 ? -5.023 3.726 15.800 1.00 93.69 110 GLY A CA 1
ATOM 811 C C . GLY A 1 110 ? -3.728 4.164 15.143 1.00 93.69 110 GLY A C 1
ATOM 812 O O . GLY A 1 110 ? -3.646 5.275 14.625 1.00 93.69 110 GLY A O 1
ATOM 813 N N . TYR A 1 111 ? -2.739 3.277 15.142 1.00 88.81 111 TYR A N 1
ATOM 814 C CA . TYR A 1 111 ? -1.408 3.515 14.584 1.00 88.81 111 TYR A CA 1
ATOM 815 C C . TYR A 1 111 ? -1.086 2.432 13.561 1.00 88.81 111 TYR A C 1
ATOM 817 O O . TYR A 1 111 ? -1.311 1.252 13.831 1.00 88.81 111 TYR A O 1
ATOM 825 N N . GLY A 1 112 ? -0.585 2.836 12.395 1.00 85.06 112 GLY A N 1
ATOM 826 C CA . GLY A 1 112 ? -0.009 1.903 11.429 1.00 85.06 112 GLY A CA 1
ATOM 827 C C . GLY A 1 112 ? 1.425 1.545 11.800 1.00 85.06 112 GLY A C 1
ATOM 828 O O . GLY A 1 112 ? 2.099 2.305 12.503 1.00 85.06 112 GLY A O 1
ATOM 829 N N . ASP A 1 113 ? 1.898 0.402 11.314 1.00 73.75 113 ASP A N 1
ATOM 830 C CA . ASP A 1 113 ? 3.292 0.000 11.488 1.00 73.75 113 ASP A CA 1
ATOM 831 C C . ASP A 1 113 ? 4.255 1.114 11.033 1.00 73.75 113 ASP A C 1
ATOM 833 O O . ASP A 1 113 ? 4.091 1.722 9.975 1.00 73.75 113 ASP A O 1
ATOM 837 N N . TYR A 1 114 ? 5.271 1.388 11.859 1.00 62.53 114 TYR A N 1
ATOM 838 C CA . TYR A 1 114 ? 6.326 2.386 11.620 1.00 62.53 114 TYR A CA 1
ATOM 839 C C . TYR A 1 114 ? 5.870 3.856 11.505 1.00 62.53 114 TYR A C 1
ATOM 841 O O . TYR A 1 114 ? 6.704 4.718 11.220 1.00 62.53 114 TYR A O 1
ATOM 849 N N . ASN A 1 115 ? 4.599 4.175 11.784 1.00 67.94 115 ASN A N 1
ATOM 850 C CA . ASN A 1 115 ? 4.100 5.550 11.807 1.00 67.94 115 ASN A CA 1
ATOM 851 C C . ASN A 1 115 ? 3.904 6.056 13.254 1.00 67.94 115 ASN A C 1
ATOM 853 O O . ASN A 1 115 ? 3.065 5.520 13.980 1.00 67.94 115 ASN A O 1
ATOM 857 N N . PRO A 1 116 ? 4.642 7.094 13.697 1.00 70.44 116 PRO A N 1
ATOM 858 C CA . PRO A 1 116 ? 4.464 7.666 15.030 1.00 70.44 116 PRO A CA 1
ATOM 859 C C . PRO A 1 116 ? 3.202 8.536 15.156 1.00 70.44 116 PRO A C 1
ATOM 861 O O . PRO A 1 116 ? 2.790 8.835 16.278 1.00 70.44 116 PRO A O 1
ATOM 864 N N . GLN A 1 117 ? 2.592 8.969 14.046 1.00 78.00 117 GLN A N 1
ATOM 865 C CA . GLN A 1 117 ? 1.333 9.712 14.062 1.00 78.00 117 GLN A CA 1
ATOM 866 C C . GLN A 1 117 ? 0.116 8.772 14.053 1.00 78.00 117 GLN A C 1
ATOM 868 O O . GLN A 1 117 ? 0.137 7.737 13.381 1.00 78.00 117 GLN A O 1
ATOM 873 N N . PRO A 1 118 ? -0.969 9.132 14.766 1.00 83.12 118 PRO A N 1
ATOM 874 C CA . PRO A 1 118 ? -2.196 8.352 14.744 1.00 83.12 118 PRO A CA 1
ATOM 875 C C . PRO A 1 118 ? -2.840 8.425 13.354 1.00 83.12 118 PRO A C 1
ATOM 877 O O . PRO A 1 118 ? -3.127 9.501 12.834 1.00 83.12 118 PRO A O 1
ATOM 880 N N . LEU A 1 119 ? -3.078 7.256 12.761 1.00 86.12 119 LEU A N 1
ATOM 881 C CA . LEU A 1 119 ? -3.835 7.095 11.517 1.00 86.12 119 LEU A CA 1
ATOM 882 C C . LEU A 1 119 ? -5.347 7.208 11.764 1.00 86.12 119 LEU A C 1
ATOM 884 O O . LEU A 1 119 ? -6.111 7.541 10.861 1.00 86.12 119 LEU A O 1
ATOM 888 N N . ILE A 1 120 ? -5.781 6.884 12.984 1.00 91.94 120 ILE A N 1
ATOM 889 C CA . ILE A 1 120 ? -7.185 6.851 13.392 1.00 91.94 120 ILE A CA 1
ATOM 890 C C . ILE A 1 120 ? -7.316 7.602 14.710 1.00 91.94 120 ILE A C 1
ATOM 892 O O . ILE A 1 120 ? -6.615 7.293 15.670 1.00 91.94 120 ILE A O 1
ATOM 896 N N . GLU A 1 121 ? -8.265 8.530 14.770 1.00 92.56 121 GLU A N 1
ATOM 897 C CA . GLU A 1 121 ? -8.714 9.181 16.000 1.00 92.56 121 GLU A CA 1
ATOM 898 C C . GLU A 1 121 ? -10.243 9.275 15.965 1.00 92.56 121 GLU A C 1
ATOM 900 O O . GLU A 1 121 ? -10.832 10.116 15.290 1.00 92.56 121 GLU A O 1
ATOM 905 N N . CYS A 1 122 ? -10.906 8.350 16.653 1.00 91.25 122 CYS A N 1
ATOM 906 C CA . CYS A 1 122 ? -12.319 8.060 16.466 1.00 91.25 122 CYS A CA 1
ATOM 907 C C . CYS A 1 122 ? -13.112 8.253 17.756 1.00 91.25 122 CYS A C 1
ATOM 909 O O . CYS A 1 122 ? -12.885 7.534 18.725 1.00 91.25 122 CYS A O 1
ATOM 911 N N . GLY A 1 123 ? -14.066 9.185 17.765 1.00 88.44 123 GLY A N 1
ATOM 912 C CA . GLY A 1 123 ? -14.991 9.368 18.893 1.00 88.44 123 GLY A CA 1
ATOM 913 C C . GLY A 1 123 ? -16.335 8.649 18.732 1.00 88.44 123 GLY A C 1
ATOM 914 O O . GLY A 1 123 ? -16.889 8.172 19.711 1.00 88.44 123 GLY A O 1
ATOM 915 N N . SER A 1 124 ? -16.877 8.565 17.513 1.00 90.56 124 SER A N 1
ATOM 916 C CA . SER A 1 124 ? -18.173 7.917 17.242 1.00 90.56 124 SER A CA 1
ATOM 917 C C . SER A 1 124 ? -18.079 6.943 16.074 1.00 90.56 124 SER A C 1
ATOM 919 O O . SER A 1 124 ? -18.214 5.741 16.269 1.00 90.56 124 SER A O 1
ATOM 921 N N . LYS A 1 125 ? -17.793 7.441 14.869 1.00 94.19 125 LYS A N 1
ATOM 922 C CA . LYS A 1 125 ? -17.499 6.644 13.679 1.00 94.19 125 LYS A CA 1
ATOM 923 C C . LYS A 1 125 ? -16.535 7.406 12.780 1.00 94.19 125 LYS A C 1
ATOM 925 O O . LYS A 1 125 ? -16.718 8.596 12.542 1.00 94.19 125 LYS A O 1
ATOM 930 N N . CYS A 1 126 ? -15.540 6.709 12.266 1.00 94.94 126 CYS A N 1
ATOM 931 C CA . CYS A 1 126 ? -14.548 7.230 11.343 1.00 94.94 126 CYS A CA 1
ATOM 932 C C . CYS A 1 126 ? -14.180 6.127 10.350 1.00 94.94 126 CYS A C 1
ATOM 934 O O . CYS A 1 126 ? -14.361 4.937 10.617 1.00 94.94 126 CYS A O 1
ATOM 936 N N . GLN A 1 127 ? -13.684 6.537 9.192 1.00 95.06 127 GLN A N 1
ATOM 937 C CA . GLN A 1 127 ? -13.245 5.640 8.136 1.00 95.06 127 GLN A CA 1
ATOM 938 C C . GLN A 1 127 ? -11.900 6.139 7.624 1.00 95.06 127 GLN A C 1
ATOM 940 O O . GLN A 1 127 ? -11.703 7.348 7.495 1.00 95.06 127 GLN A O 1
ATOM 945 N N . THR A 1 128 ? -10.981 5.218 7.364 1.00 92.81 128 THR A N 1
ATOM 946 C CA . THR A 1 128 ? -9.670 5.521 6.788 1.00 92.81 128 THR A CA 1
ATOM 947 C C . THR A 1 128 ? -9.300 4.465 5.754 1.00 92.81 128 THR A C 1
ATOM 949 O O . THR A 1 128 ? -9.770 3.329 5.840 1.00 92.81 128 THR A O 1
ATOM 952 N N . SER A 1 129 ? -8.480 4.841 4.778 1.00 91.62 129 SER A N 1
ATOM 953 C CA . SER A 1 129 ? -7.947 3.918 3.777 1.00 91.62 129 SER A CA 1
ATOM 954 C C . SER A 1 129 ? -6.608 3.365 4.251 1.00 91.62 129 SER A C 1
ATOM 956 O O . SER A 1 129 ? -5.735 4.116 4.687 1.00 91.62 129 SER A O 1
ATOM 958 N N . VAL A 1 130 ? -6.450 2.050 4.171 1.00 90.00 130 VAL A N 1
ATOM 959 C CA . VAL A 1 130 ? -5.309 1.309 4.711 1.00 90.00 130 VAL A CA 1
ATOM 960 C C . VAL A 1 130 ? -4.778 0.383 3.628 1.00 90.00 130 VAL A C 1
ATOM 962 O O . VAL A 1 130 ? -5.553 -0.354 3.026 1.00 90.00 130 VAL A O 1
ATOM 965 N N . SER A 1 131 ? -3.471 0.414 3.377 1.00 87.94 131 SER A N 1
ATOM 966 C CA . SER A 1 131 ? -2.843 -0.483 2.405 1.00 87.94 131 SER A CA 1
ATOM 967 C C . SER A 1 131 ? -3.003 -1.949 2.805 1.00 87.94 131 SER A C 1
ATOM 969 O O . SER A 1 131 ? -2.917 -2.288 3.987 1.00 87.94 131 SER A O 1
ATOM 971 N N . ASP A 1 132 ? -3.193 -2.809 1.810 1.00 86.94 132 ASP A N 1
ATOM 972 C CA . ASP A 1 132 ? -3.250 -4.259 1.974 1.00 86.94 132 ASP A CA 1
ATOM 973 C C . ASP A 1 132 ? -2.030 -4.797 2.741 1.00 86.94 132 ASP A C 1
ATOM 975 O O . ASP A 1 132 ? -0.889 -4.394 2.496 1.00 86.94 132 ASP A O 1
ATOM 979 N N . GLY A 1 133 ? -2.283 -5.680 3.704 1.00 86.69 133 GLY A N 1
ATOM 980 C CA . GLY A 1 133 ? -1.287 -6.286 4.584 1.00 86.69 133 GLY A CA 1
ATOM 981 C C . GLY A 1 133 ? -0.747 -5.366 5.685 1.00 86.69 133 GLY A C 1
ATOM 982 O O . GLY A 1 133 ? 0.044 -5.817 6.516 1.00 86.69 133 GLY A O 1
ATOM 983 N N . MET A 1 134 ? -1.149 -4.087 5.747 1.00 85.19 134 MET A N 1
ATOM 984 C CA . MET A 1 134 ? -0.689 -3.191 6.813 1.00 85.19 134 MET A CA 1
ATOM 985 C C . MET A 1 134 ? -1.282 -3.616 8.161 1.00 85.19 134 MET A C 1
ATOM 987 O O . MET A 1 134 ? -2.498 -3.804 8.292 1.00 85.19 134 MET A O 1
ATOM 991 N N . ARG A 1 135 ? -0.430 -3.735 9.191 1.00 88.12 135 ARG A N 1
ATOM 992 C CA . ARG A 1 135 ? -0.903 -3.961 10.559 1.00 88.12 135 ARG A CA 1
ATOM 993 C C . ARG A 1 135 ? -1.243 -2.632 11.218 1.00 88.12 135 ARG A C 1
ATOM 995 O O . ARG A 1 135 ? -0.510 -1.648 11.110 1.00 88.12 135 ARG A O 1
ATOM 1002 N N . ILE A 1 136 ? -2.379 -2.623 11.901 1.00 92.44 136 ILE A N 1
ATOM 1003 C CA . ILE A 1 136 ? -2.898 -1.492 12.659 1.00 92.44 136 ILE A CA 1
ATOM 1004 C C . ILE A 1 136 ? -3.010 -1.899 14.122 1.00 92.44 136 ILE A C 1
ATOM 1006 O O . ILE A 1 136 ? -3.590 -2.936 14.449 1.00 92.44 136 ILE A O 1
ATOM 1010 N N . SER A 1 137 ? -2.498 -1.053 15.009 1.00 92.38 137 SER A N 1
ATOM 1011 C CA . SER A 1 137 ? -2.679 -1.160 16.452 1.00 92.38 137 SER A CA 1
ATOM 1012 C C . SER A 1 137 ? -3.737 -0.163 16.918 1.00 92.38 137 SER A C 1
ATOM 1014 O O . SER A 1 137 ? -3.489 1.041 16.913 1.00 92.38 137 SER A O 1
ATOM 1016 N N . LEU A 1 138 ? -4.905 -0.658 17.326 1.00 95.69 138 LEU A N 1
ATOM 1017 C CA . LEU A 1 138 ? -6.019 0.117 17.869 1.00 95.69 138 LEU A CA 1
ATOM 1018 C C . LEU A 1 138 ? -5.986 0.130 19.401 1.00 95.69 138 LEU A C 1
ATOM 1020 O O . LEU A 1 138 ? -5.878 -0.915 20.038 1.00 95.69 138 LEU A O 1
ATOM 1024 N N . GLN A 1 139 ? -6.145 1.309 19.990 1.00 95.56 139 GLN A N 1
ATOM 1025 C CA . GLN A 1 139 ? -6.204 1.549 21.426 1.00 95.56 139 GLN A CA 1
ATOM 1026 C C . GLN A 1 139 ? -7.555 2.173 21.789 1.00 95.56 139 GLN A C 1
ATOM 1028 O O . GLN A 1 139 ? -7.864 3.301 21.402 1.00 95.56 139 GLN A O 1
ATOM 1033 N N . ALA A 1 140 ? -8.350 1.458 22.582 1.00 97.31 140 ALA A N 1
ATOM 1034 C CA . ALA A 1 140 ? -9.591 1.963 23.156 1.00 97.31 140 ALA A CA 1
ATOM 1035 C C . ALA A 1 140 ? -9.327 2.688 24.487 1.00 97.31 140 ALA A C 1
ATOM 1037 O O . ALA A 1 140 ? -8.730 2.137 25.418 1.00 97.31 140 ALA A O 1
ATOM 1038 N N . THR A 1 141 ? -9.820 3.920 24.591 1.00 97.38 141 THR A N 1
ATOM 1039 C CA . THR A 1 141 ? -9.708 4.783 25.771 1.00 97.38 141 THR A CA 1
ATOM 1040 C C . THR A 1 141 ? -11.110 5.191 26.229 1.00 97.38 141 THR A C 1
ATOM 1042 O O . THR A 1 141 ? -11.742 6.034 25.590 1.00 97.38 141 THR A O 1
ATOM 1045 N N . PRO A 1 142 ? -11.643 4.591 27.310 1.00 97.44 142 PRO A N 1
ATOM 1046 C CA . PRO A 1 142 ? -12.938 4.980 27.860 1.00 97.44 142 PRO A CA 1
ATOM 1047 C C . PRO A 1 142 ? -12.938 6.436 28.325 1.00 97.44 142 PRO A C 1
ATOM 1049 O O . PRO A 1 142 ? -11.952 6.912 28.889 1.00 97.44 142 PRO A O 1
ATOM 1052 N N . SER A 1 143 ? -14.061 7.131 28.143 1.00 97.12 143 SER A N 1
ATOM 1053 C CA . SER A 1 143 ? -14.260 8.428 28.798 1.00 97.12 143 SER A CA 1
ATOM 1054 C C . SER A 1 143 ? -14.389 8.258 30.316 1.00 97.12 143 SER A C 1
ATOM 1056 O O . SER A 1 143 ? -14.626 7.160 30.824 1.00 97.12 143 SER A O 1
ATOM 1058 N N . GLN A 1 144 ? -14.261 9.357 31.062 1.00 96.06 144 GLN A N 1
ATOM 1059 C CA . GLN A 1 144 ? -14.405 9.338 32.517 1.00 96.06 144 GLN A CA 1
ATOM 1060 C C . GLN A 1 144 ? -15.737 8.694 32.944 1.00 96.06 144 GLN A C 1
ATOM 1062 O O . GLN A 1 144 ? -16.801 9.071 32.460 1.00 96.06 144 GLN A O 1
ATOM 1067 N N . GLY A 1 145 ? -15.668 7.733 33.870 1.00 94.50 145 GLY A N 1
ATOM 1068 C CA . GLY A 1 145 ? -16.841 7.014 34.381 1.00 94.50 145 GLY A CA 1
ATOM 1069 C C . GLY A 1 145 ? -17.311 5.839 33.516 1.00 94.50 145 GLY A C 1
ATOM 1070 O O . GLY A 1 145 ? -18.289 5.194 33.879 1.00 94.50 145 GLY A O 1
ATOM 1071 N N . MET A 1 146 ? -16.618 5.533 32.418 1.00 97.06 146 MET A N 1
ATOM 1072 C CA . MET A 1 146 ? -16.908 4.400 31.537 1.00 97.06 146 MET A CA 1
ATOM 1073 C C . MET A 1 146 ? -15.838 3.312 31.671 1.00 97.06 146 MET A C 1
ATOM 1075 O O . MET A 1 146 ? -14.697 3.581 32.047 1.00 97.06 146 MET A O 1
ATOM 1079 N N . THR A 1 147 ? -16.183 2.082 31.300 1.00 96.25 147 THR A N 1
ATOM 1080 C CA . THR A 1 147 ? -15.254 0.954 31.158 1.00 96.25 147 THR A CA 1
ATOM 1081 C C . THR A 1 147 ? -15.328 0.384 29.750 1.00 96.25 147 THR A C 1
ATOM 1083 O O . THR A 1 147 ? -16.416 0.282 29.184 1.00 96.25 147 THR A O 1
ATOM 1086 N N . PHE A 1 148 ? -14.186 -0.019 29.198 1.00 97.19 148 PHE A N 1
ATOM 1087 C CA . PHE A 1 148 ? -14.144 -0.766 27.945 1.00 97.19 148 PHE A CA 1
ATOM 1088 C C . PHE A 1 148 ? -14.714 -2.174 28.161 1.00 97.19 148 PHE A C 1
ATOM 1090 O O . PHE A 1 148 ? -14.263 -2.878 29.06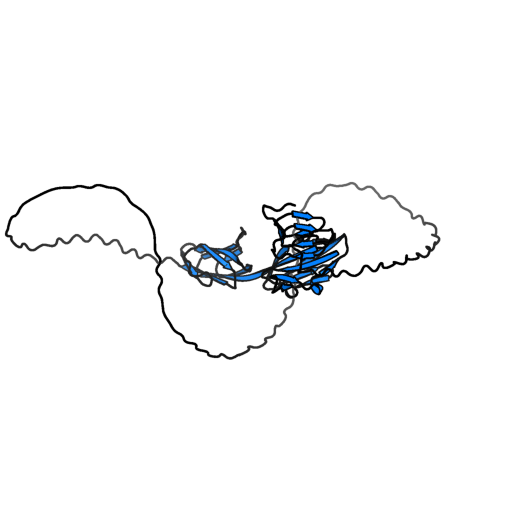4 1.00 97.19 148 PHE A O 1
ATOM 1097 N N . SER A 1 149 ? -15.705 -2.573 27.364 1.00 96.06 149 SER A N 1
ATOM 1098 C CA . SER A 1 149 ? -16.330 -3.901 27.450 1.00 96.06 149 SER A CA 1
ATOM 1099 C C . SER A 1 149 ? -15.857 -4.874 26.374 1.00 96.06 149 SER A C 1
ATOM 1101 O O . SER A 1 149 ? -16.020 -6.079 26.553 1.00 96.06 149 SER A O 1
ATOM 1103 N N . GLY A 1 150 ? -15.252 -4.385 25.290 1.00 97.38 150 GLY A N 1
ATOM 1104 C CA . GLY A 1 150 ? -14.647 -5.233 24.268 1.00 97.38 150 GLY A CA 1
ATOM 1105 C C . GLY A 1 150 ? -14.724 -4.668 22.854 1.00 97.38 150 GLY A C 1
ATOM 1106 O O . GLY A 1 150 ? -15.438 -3.702 22.570 1.00 97.38 150 GLY A O 1
ATOM 1107 N N . TRP A 1 151 ? -13.965 -5.306 21.971 1.00 97.88 151 TRP A N 1
ATOM 1108 C CA . TRP A 1 151 ? -14.036 -5.144 20.526 1.00 97.88 151 TRP A CA 1
ATOM 1109 C C . TRP A 1 151 ? -15.119 -6.054 19.932 1.00 97.88 151 TRP A C 1
ATOM 1111 O O . TRP A 1 151 ? -15.488 -7.064 20.531 1.00 97.88 151 TRP A O 1
ATOM 1121 N N . SER A 1 152 ? -15.634 -5.687 18.759 1.00 96.81 152 SER A N 1
ATOM 1122 C CA . SER A 1 152 ? -16.540 -6.503 17.937 1.00 96.81 152 SER A CA 1
ATOM 1123 C C . SER A 1 152 ? -16.428 -6.137 16.448 1.00 96.81 152 SER A C 1
ATOM 1125 O O . SER A 1 152 ? -15.699 -5.210 16.073 1.00 96.81 152 SER A O 1
ATOM 1127 N N . GLY A 1 153 ? -17.149 -6.869 15.590 1.00 95.88 153 GLY A N 1
ATOM 1128 C CA . GLY A 1 153 ? -17.067 -6.755 14.130 1.00 95.88 153 GLY A CA 1
ATOM 1129 C C . GLY A 1 153 ? -15.921 -7.591 13.556 1.00 95.88 153 GLY A C 1
ATOM 1130 O O . GLY A 1 153 ? -15.603 -8.655 14.086 1.00 95.88 153 GLY A O 1
ATOM 1131 N N . ASP A 1 154 ? -15.263 -7.096 12.508 1.00 96.31 154 ASP A N 1
ATOM 1132 C CA . ASP A 1 154 ? -14.068 -7.724 11.923 1.00 96.31 154 ASP A CA 1
ATOM 1133 C C . ASP A 1 154 ? -12.851 -7.679 12.866 1.00 96.31 154 ASP A C 1
ATOM 1135 O O . ASP A 1 154 ? -11.879 -8.400 12.663 1.00 96.31 154 ASP A O 1
ATOM 1139 N N . CYS A 1 155 ? -12.921 -6.877 13.932 1.00 93.75 155 CYS A N 1
ATOM 1140 C CA . CYS A 1 155 ? -11.928 -6.827 15.005 1.00 93.75 155 CYS A CA 1
ATOM 1141 C C . CYS A 1 155 ? -12.013 -8.004 16.003 1.00 93.75 155 CYS A C 1
ATOM 1143 O O . CYS A 1 155 ? -11.204 -8.089 16.930 1.00 93.75 155 CYS A O 1
ATOM 1145 N N . GLY A 1 156 ? -12.984 -8.912 15.842 1.00 91.62 156 GLY A N 1
ATOM 1146 C CA . GLY A 1 156 ? -13.201 -10.038 16.754 1.00 91.62 156 GLY A CA 1
ATOM 1147 C C . GLY A 1 156 ? -13.718 -9.608 18.131 1.00 91.62 156 GLY A C 1
ATOM 1148 O O . GLY A 1 156 ? -14.104 -8.463 18.322 1.00 91.62 156 GLY A O 1
ATOM 1149 N N . ASN A 1 157 ? -13.727 -10.531 19.100 1.00 93.00 157 ASN A N 1
ATOM 1150 C CA . ASN A 1 157 ? -14.316 -10.331 20.436 1.00 93.00 157 ASN A CA 1
ATOM 1151 C C . ASN A 1 157 ? -13.248 -10.163 21.534 1.00 93.00 157 ASN A C 1
ATOM 1153 O O . ASN A 1 157 ? -13.292 -10.833 22.567 1.00 93.00 157 ASN A O 1
ATOM 1157 N N . SER A 1 158 ? -12.236 -9.327 21.292 1.00 94.56 158 SER A N 1
ATOM 1158 C CA . SER A 1 158 ? -11.167 -9.098 22.272 1.00 94.56 158 SER A CA 1
ATOM 1159 C C . SER A 1 158 ? -11.647 -8.207 23.418 1.00 94.56 158 SER A C 1
ATOM 1161 O O . SER A 1 158 ? -12.208 -7.138 23.190 1.00 94.56 158 SER A O 1
ATOM 1163 N N . SER A 1 159 ? -11.374 -8.607 24.660 1.00 94.19 159 SER A N 1
ATOM 1164 C CA . SER A 1 159 ? -11.607 -7.781 25.852 1.00 94.19 159 SER A CA 1
ATOM 1165 C C . SER A 1 159 ? -10.415 -6.883 26.207 1.00 94.19 159 SER A C 1
ATOM 1167 O O . SER A 1 159 ? -10.463 -6.168 27.204 1.00 94.19 159 SER A O 1
ATOM 1169 N N . GLN A 1 160 ? -9.318 -6.940 25.444 1.00 96.25 160 GLN A N 1
ATOM 1170 C CA . GLN A 1 160 ? -8.141 -6.101 25.670 1.00 96.25 160 GLN A CA 1
ATOM 1171 C C . GLN A 1 160 ? -8.332 -4.728 25.021 1.00 96.25 160 GLN A C 1
ATOM 1173 O O . GLN A 1 160 ? -8.735 -4.639 23.865 1.00 96.25 160 GLN A O 1
ATOM 1178 N N . ASN A 1 161 ? -7.987 -3.653 25.734 1.00 95.00 161 ASN A N 1
ATOM 1179 C CA . ASN A 1 161 ? -8.089 -2.292 25.192 1.00 95.00 161 ASN A CA 1
ATOM 1180 C C . ASN A 1 161 ? -7.178 -2.064 23.976 1.00 95.00 161 ASN A C 1
ATOM 1182 O O . ASN A 1 161 ? -7.502 -1.233 23.133 1.00 95.00 161 ASN A O 1
ATOM 1186 N N . LEU A 1 162 ? -6.049 -2.777 23.910 1.00 95.44 162 LEU A N 1
ATOM 1187 C CA . LEU A 1 162 ? -5.122 -2.765 22.784 1.00 95.44 162 LEU A CA 1
ATOM 1188 C C . LEU A 1 162 ? -5.408 -3.969 21.883 1.00 95.44 162 LEU A C 1
ATOM 1190 O O . LEU A 1 162 ? -5.430 -5.105 22.361 1.00 95.44 162 LEU A O 1
ATOM 1194 N N . LEU A 1 163 ? -5.602 -3.717 20.593 1.00 94.94 163 LEU A N 1
ATOM 1195 C CA . LEU A 1 163 ? -5.847 -4.730 19.573 1.00 94.94 163 LEU A CA 1
ATOM 1196 C C . LEU A 1 163 ? -4.953 -4.470 18.365 1.00 94.94 163 LEU A C 1
ATOM 1198 O O . LEU A 1 163 ? -4.956 -3.373 17.819 1.00 94.94 163 LEU A O 1
ATOM 1202 N N . THR A 1 164 ? -4.242 -5.495 17.908 1.00 93.00 164 THR A N 1
ATOM 1203 C CA . THR A 1 164 ? -3.502 -5.446 16.645 1.00 93.00 164 THR A CA 1
ATOM 1204 C C . THR A 1 164 ? -4.208 -6.307 15.609 1.00 93.00 164 THR A C 1
ATOM 1206 O O . THR A 1 164 ? -4.537 -7.460 15.886 1.00 93.00 164 THR A O 1
ATOM 1209 N N . LEU A 1 165 ? -4.423 -5.758 14.418 1.00 93.44 165 LEU A N 1
ATOM 1210 C CA . LEU A 1 165 ? -5.056 -6.439 13.289 1.00 93.44 165 LEU A CA 1
ATOM 1211 C C . LEU A 1 165 ? -4.294 -6.157 11.996 1.00 93.44 165 LEU A C 1
ATOM 1213 O O . LEU A 1 165 ? -3.572 -5.171 11.907 1.00 93.44 165 LEU A O 1
ATOM 1217 N N . GLU A 1 166 ? -4.467 -7.018 11.004 1.00 92.81 166 GLU A N 1
ATOM 1218 C CA . GLU A 1 166 ? -3.899 -6.866 9.665 1.00 92.81 166 GLU A CA 1
ATOM 1219 C C . GLU A 1 166 ? -5.035 -6.616 8.673 1.00 92.81 166 GLU A C 1
ATOM 1221 O O . GLU A 1 166 ? -5.997 -7.389 8.633 1.00 92.81 166 GLU A O 1
ATOM 1226 N N . VAL A 1 167 ? -4.950 -5.527 7.908 1.00 91.94 167 VAL A N 1
ATOM 1227 C CA . VAL A 1 167 ? -6.000 -5.163 6.952 1.00 91.94 167 VAL A CA 1
ATOM 1228 C C . VAL A 1 167 ? -5.739 -5.856 5.621 1.00 91.94 167 VAL A C 1
ATOM 1230 O O . VAL A 1 167 ? -4.821 -5.499 4.899 1.00 91.94 167 VAL A O 1
ATOM 1233 N N . THR A 1 168 ? -6.568 -6.846 5.303 1.00 92.50 168 THR A N 1
ATOM 1234 C CA . THR A 1 168 ? -6.488 -7.652 4.063 1.00 92.50 168 THR A CA 1
ATOM 1235 C C . THR A 1 168 ? -7.775 -7.604 3.239 1.00 92.50 168 THR A C 1
ATOM 1237 O O . THR A 1 168 ? -7.911 -8.276 2.220 1.00 92.50 168 THR A O 1
ATOM 1240 N N . LYS A 1 169 ? -8.761 -6.848 3.724 1.00 95.00 169 LYS A N 1
ATOM 1241 C CA . LYS A 1 169 ? -10.077 -6.637 3.126 1.00 95.00 169 LYS A CA 1
ATOM 1242 C C . LYS A 1 169 ? -10.713 -5.394 3.746 1.00 95.00 169 LYS A C 1
ATOM 1244 O O . LYS A 1 169 ? -10.198 -4.846 4.719 1.00 95.00 169 LYS A O 1
ATOM 1249 N N . GLU A 1 170 ? -11.883 -5.022 3.247 1.00 96.50 170 GLU A N 1
ATOM 1250 C CA . GLU A 1 170 ? -12.777 -4.078 3.919 1.00 96.50 170 GLU A CA 1
ATOM 1251 C C . GLU A 1 170 ? -13.124 -4.573 5.332 1.00 96.50 170 GLU A C 1
ATOM 1253 O O . GLU A 1 170 ? -13.549 -5.722 5.508 1.00 96.50 170 GLU A O 1
ATOM 1258 N N . MET A 1 171 ? -12.938 -3.720 6.342 1.00 97.00 171 MET A N 1
ATOM 1259 C CA . MET A 1 171 ? -13.116 -4.094 7.749 1.00 97.00 171 MET A CA 1
ATOM 1260 C C . MET A 1 171 ? -13.951 -3.073 8.515 1.00 97.00 171 MET A C 1
ATOM 1262 O O . MET A 1 171 ? -13.794 -1.861 8.364 1.00 97.00 171 MET A O 1
ATOM 1266 N N . THR A 1 172 ? -14.816 -3.568 9.400 1.00 97.12 172 THR A N 1
ATOM 1267 C CA . THR A 1 172 ? -15.558 -2.754 10.368 1.00 97.12 172 THR A CA 1
ATOM 1268 C C . THR A 1 172 ? -15.280 -3.206 11.795 1.00 97.12 172 THR A C 1
ATOM 1270 O O . THR A 1 172 ? -15.588 -4.330 12.181 1.00 97.12 172 THR A O 1
ATOM 1273 N N . CYS A 1 173 ? -14.769 -2.293 12.610 1.00 97.19 173 CYS A N 1
ATOM 1274 C CA . CYS A 1 173 ? -14.405 -2.512 14.000 1.00 97.19 173 CYS A CA 1
ATOM 1275 C C . CYS A 1 173 ? -15.244 -1.651 14.936 1.00 97.19 173 CYS A C 1
ATOM 1277 O O . CYS A 1 173 ? -15.448 -0.463 14.687 1.00 97.19 173 CYS A O 1
ATOM 1279 N N . GLN A 1 174 ? -15.705 -2.234 16.041 1.00 97.00 174 GLN A N 1
ATOM 1280 C CA . GLN A 1 174 ? -16.478 -1.513 17.050 1.00 97.00 174 GLN A CA 1
ATOM 1281 C C . GLN A 1 174 ? -15.876 -1.713 18.441 1.00 97.00 174 GLN A C 1
ATOM 1283 O O . GLN A 1 174 ? -15.696 -2.848 18.872 1.00 97.00 174 GLN A O 1
ATOM 1288 N N . ALA A 1 175 ? -15.598 -0.615 19.141 1.00 98.00 175 ALA A N 1
ATOM 1289 C CA . ALA A 1 175 ? -15.193 -0.589 20.544 1.00 98.00 175 ALA A CA 1
ATOM 1290 C C . ALA A 1 175 ? -16.398 -0.254 21.420 1.00 98.00 175 ALA A C 1
ATOM 1292 O O . ALA A 1 175 ? -17.011 0.794 21.227 1.00 98.00 175 ALA A O 1
ATOM 1293 N N . ALA A 1 176 ? -16.730 -1.098 22.392 1.00 97.25 176 ALA A N 1
ATOM 1294 C CA . ALA A 1 176 ? -17.833 -0.838 23.307 1.00 97.25 176 ALA A CA 1
ATOM 1295 C C . ALA A 1 176 ? -17.348 -0.261 24.646 1.00 97.25 176 ALA A C 1
ATOM 1297 O O . ALA A 1 176 ? -16.398 -0.749 25.262 1.00 97.25 176 ALA A O 1
ATOM 1298 N N . PHE A 1 177 ? -18.031 0.790 25.097 1.00 97.56 177 PHE A N 1
ATOM 1299 C CA . PHE A 1 177 ? -17.796 1.499 26.346 1.00 97.56 177 PHE A CA 1
ATOM 1300 C C . PHE A 1 177 ? -19.099 1.539 27.140 1.00 97.56 177 PHE A C 1
ATOM 1302 O O . PHE A 1 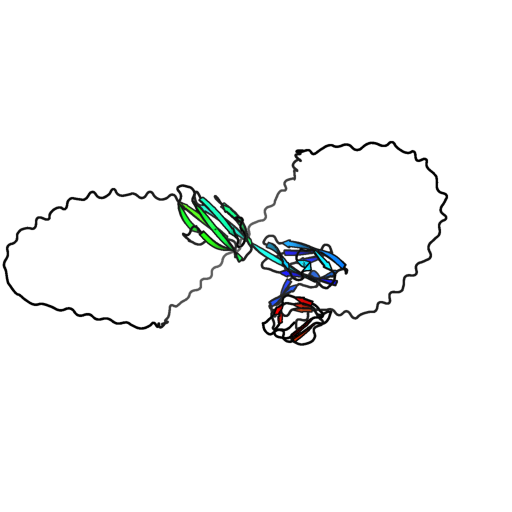177 ? -20.091 2.132 26.714 1.00 97.56 177 PHE A O 1
ATOM 1309 N N . VAL A 1 178 ? -19.101 0.919 28.316 1.00 96.88 178 VAL A N 1
ATOM 1310 C CA . VAL A 1 178 ? -20.286 0.788 29.175 1.00 96.88 178 VAL A CA 1
ATOM 1311 C C . VAL A 1 178 ? -20.041 1.440 30.528 1.00 96.88 178 VAL A C 1
ATOM 1313 O O . VAL A 1 178 ? -18.913 1.456 31.019 1.00 96.88 178 VAL A O 1
ATOM 1316 N N . ALA A 1 179 ? -21.085 2.007 31.129 1.00 95.38 179 ALA A N 1
ATOM 1317 C CA . ALA A 1 179 ? -20.991 2.468 32.507 1.00 95.38 179 ALA A CA 1
ATOM 1318 C C . ALA A 1 179 ? -20.808 1.243 33.425 1.00 95.38 179 ALA A C 1
ATOM 1320 O O . ALA A 1 179 ? -21.480 0.228 33.210 1.00 95.38 179 ALA A O 1
ATOM 1321 N N . PRO A 1 180 ? -19.929 1.302 34.439 1.00 88.56 180 PRO A N 1
ATOM 1322 C CA . PRO A 1 180 ? -19.785 0.213 35.388 1.00 88.56 180 PRO A CA 1
ATOM 1323 C C . PRO A 1 180 ? -21.112 0.012 36.122 1.00 88.56 180 PRO A C 1
ATOM 1325 O O . PRO A 1 180 ? -21.700 0.959 36.648 1.00 88.56 180 PRO A O 1
ATOM 1328 N N . THR A 1 181 ? -21.597 -1.228 36.164 1.00 84.44 181 THR A N 1
ATOM 1329 C CA . THR A 1 181 ? -22.767 -1.570 36.976 1.00 84.44 181 THR A CA 1
ATOM 1330 C C . THR A 1 181 ? -22.473 -1.243 38.440 1.00 84.44 181 THR A C 1
ATOM 1332 O O . THR A 1 181 ? -21.418 -1.652 38.938 1.00 84.44 181 THR A O 1
ATOM 1335 N N . PRO A 1 182 ? -23.371 -0.536 39.152 1.00 76.81 182 PRO A N 1
ATOM 1336 C CA . PRO A 1 182 ? -23.188 -0.301 40.573 1.00 76.81 182 PRO A CA 1
ATOM 1337 C C . PRO A 1 182 ? -23.131 -1.657 41.272 1.00 76.81 182 PRO A C 1
ATOM 1339 O O . PRO A 1 182 ? -24.081 -2.440 41.220 1.00 76.81 182 PRO A O 1
ATOM 1342 N N . VAL A 1 183 ? -21.995 -1.951 41.901 1.00 72.69 183 VAL A N 1
ATOM 1343 C CA . VAL A 1 183 ? -21.876 -3.142 42.734 1.00 72.69 183 VAL A CA 1
ATOM 1344 C C . VAL A 1 183 ? -22.792 -2.901 43.925 1.00 72.69 183 VAL A C 1
ATOM 1346 O O . VAL A 1 183 ? -22.534 -2.011 44.735 1.00 72.69 183 VAL A O 1
ATOM 1349 N N . VAL A 1 184 ? -23.892 -3.649 44.013 1.00 71.19 184 VAL A N 1
ATOM 1350 C CA . VAL A 1 184 ? -24.712 -3.666 45.224 1.00 71.19 184 VAL A CA 1
ATOM 1351 C C . VAL A 1 184 ? -23.863 -4.347 46.285 1.00 71.19 184 VAL A C 1
ATOM 1353 O O . VAL A 1 184 ? -23.819 -5.572 46.376 1.00 71.19 184 VAL A O 1
ATOM 1356 N N . THR A 1 185 ? -23.125 -3.559 47.062 1.00 63.22 185 THR A N 1
ATOM 1357 C CA . THR A 1 185 ? -22.510 -4.043 48.289 1.00 63.22 185 THR A CA 1
ATOM 1358 C C . THR A 1 185 ? -23.651 -4.400 49.224 1.00 63.22 185 THR A C 1
ATOM 1360 O O . THR A 1 185 ? -24.278 -3.536 49.836 1.00 63.22 185 THR A O 1
ATOM 1363 N N . THR A 1 186 ? -23.970 -5.692 49.310 1.00 66.31 186 THR A N 1
ATOM 1364 C CA . THR A 1 186 ? -24.805 -6.184 50.401 1.00 66.31 186 THR A CA 1
ATOM 1365 C C . THR A 1 186 ? -24.144 -5.715 51.696 1.00 66.31 186 THR A C 1
ATOM 1367 O O . THR A 1 186 ? -22.939 -5.950 51.852 1.00 66.31 186 THR A O 1
ATOM 1370 N N . PRO A 1 187 ? -24.865 -5.015 52.592 1.00 75.31 187 PRO A N 1
ATOM 1371 C CA . PRO A 1 187 ? -24.292 -4.587 53.860 1.00 75.31 187 PRO A CA 1
ATOM 1372 C C . PRO A 1 187 ? -23.661 -5.803 54.548 1.00 75.31 187 PRO A C 1
ATOM 1374 O O . PRO A 1 187 ? -24.210 -6.904 54.420 1.00 75.31 187 PRO A O 1
ATOM 1377 N N . PRO A 1 188 ? -22.506 -5.646 55.225 1.00 72.62 188 PRO A N 1
ATOM 1378 C CA . PRO A 1 188 ? -21.879 -6.755 55.928 1.00 72.62 188 PRO A CA 1
ATOM 1379 C C . PRO A 1 188 ? -22.940 -7.415 56.802 1.00 72.62 188 PRO A C 1
ATOM 1381 O O . PRO A 1 188 ? -23.609 -6.733 57.582 1.00 72.62 188 PRO A O 1
ATOM 1384 N N . VAL A 1 189 ? -23.138 -8.724 56.614 1.00 69.81 189 VAL A N 1
ATOM 1385 C CA . VAL A 1 189 ? -24.018 -9.507 57.479 1.00 69.81 189 VAL A CA 1
ATOM 1386 C C . VAL A 1 189 ? -23.503 -9.282 58.891 1.00 69.81 189 VAL A C 1
ATOM 1388 O O . VAL A 1 189 ? -22.391 -9.689 59.226 1.00 69.81 189 VAL A O 1
ATOM 1391 N N . SER A 1 190 ? -24.287 -8.551 59.685 1.00 70.69 190 SER A N 1
ATOM 1392 C CA . SER A 1 190 ? -23.995 -8.335 61.095 1.00 70.69 190 SER A CA 1
ATOM 1393 C C . SER A 1 190 ? -23.788 -9.716 61.720 1.00 70.69 190 SER A C 1
ATOM 1395 O O . SER A 1 190 ? -24.608 -10.599 61.439 1.00 70.69 190 SER A O 1
ATOM 1397 N N . PRO A 1 191 ? -22.709 -9.958 62.490 1.00 65.56 191 PRO A N 1
ATOM 1398 C CA . PRO A 1 191 ? -22.437 -11.277 63.041 1.00 65.56 191 PRO A CA 1
ATOM 1399 C C . PRO A 1 191 ? -23.668 -11.729 63.821 1.00 65.56 191 PRO A C 1
ATOM 1401 O O . PRO A 1 191 ? -24.014 -11.162 64.857 1.00 65.56 191 PRO A O 1
ATOM 1404 N N . THR A 1 192 ? -24.378 -12.716 63.273 1.00 62.06 192 THR A N 1
ATOM 1405 C CA . THR A 1 192 ? -25.483 -13.347 63.980 1.00 62.06 192 THR A CA 1
ATOM 1406 C C . THR A 1 192 ? -24.838 -14.074 65.143 1.00 62.06 192 THR A C 1
ATOM 1408 O O . THR A 1 192 ? -23.982 -14.936 64.941 1.00 62.06 192 THR A O 1
ATOM 1411 N N . THR A 1 193 ? -25.182 -13.655 66.358 1.00 61.16 193 THR A N 1
ATOM 1412 C CA . THR A 1 193 ? -24.736 -14.273 67.602 1.00 61.16 193 THR A CA 1
ATOM 1413 C C . THR A 1 193 ? -24.870 -15.791 67.463 1.00 61.16 193 THR A C 1
ATOM 1415 O O . THR A 1 193 ? -25.946 -16.241 67.056 1.00 61.16 193 THR A O 1
ATOM 1418 N N . PRO A 1 194 ? -23.828 -16.592 67.749 1.00 58.78 194 PRO A N 1
ATOM 1419 C CA . PRO A 1 194 ? -23.952 -18.040 67.694 1.00 58.78 194 PRO A CA 1
ATOM 1420 C C . PRO A 1 194 ? -25.083 -18.461 68.633 1.00 58.78 194 PRO A C 1
ATOM 1422 O O . PRO A 1 194 ? -24.988 -18.312 69.852 1.00 58.78 194 PRO A O 1
ATOM 1425 N N . VAL A 1 195 ? -26.185 -18.943 68.056 1.00 60.41 195 VAL A N 1
ATOM 1426 C CA . VAL A 1 195 ? -27.243 -19.604 68.813 1.00 60.41 195 VAL A CA 1
ATOM 1427 C C . VAL A 1 195 ? -26.619 -20.888 69.334 1.00 60.41 195 VAL A C 1
ATOM 1429 O O . VAL A 1 195 ? -26.317 -21.794 68.563 1.00 60.41 195 VAL A O 1
ATOM 1432 N N . ILE A 1 196 ? -26.367 -20.919 70.641 1.00 59.59 196 ILE A N 1
ATOM 1433 C CA . ILE A 1 196 ? -25.887 -22.093 71.366 1.00 59.59 196 ILE A CA 1
ATOM 1434 C C . ILE A 1 196 ? -26.908 -23.215 71.129 1.00 59.59 196 ILE A C 1
ATOM 1436 O O . ILE A 1 196 ? -28.056 -23.071 71.560 1.00 59.59 196 ILE A O 1
ATOM 1440 N N . PRO A 1 197 ? -26.547 -24.328 70.466 1.00 50.88 197 PRO A N 1
ATOM 1441 C CA . PRO A 1 197 ? -27.416 -25.485 70.440 1.00 50.88 197 PRO A CA 1
ATOM 1442 C C . PRO A 1 197 ? -27.432 -26.080 71.849 1.00 50.88 197 PRO A C 1
ATOM 1444 O O . PRO A 1 197 ? -26.443 -26.640 72.318 1.00 50.88 197 PRO A O 1
ATOM 1447 N N . THR A 1 198 ? -28.556 -25.942 72.548 1.00 50.09 198 THR A N 1
ATOM 1448 C CA . THR A 1 198 ? -28.841 -26.727 73.750 1.00 50.09 198 THR A CA 1
ATOM 1449 C C . THR A 1 198 ? -28.979 -28.190 73.339 1.00 50.09 198 THR A C 1
ATOM 1451 O O . THR A 1 198 ? -30.030 -28.620 72.862 1.00 50.09 198 THR A O 1
ATOM 1454 N N . THR A 1 199 ? -27.902 -28.955 73.489 1.00 50.44 199 THR A N 1
ATOM 1455 C CA . THR A 1 199 ? -27.924 -30.417 73.409 1.00 50.44 199 THR A CA 1
ATOM 1456 C C . THR A 1 199 ? -28.787 -30.984 74.540 1.00 50.44 199 THR A C 1
ATOM 1458 O O . THR A 1 199 ? -28.568 -30.607 75.695 1.00 50.44 199 THR A O 1
ATOM 1461 N N . PRO A 1 200 ? -29.735 -31.899 74.269 1.00 51.88 200 PRO A N 1
ATOM 1462 C CA . PRO A 1 200 ? -30.385 -32.655 75.327 1.00 51.88 200 PRO A CA 1
ATOM 1463 C C . PRO A 1 200 ? -29.377 -33.617 75.967 1.00 51.88 200 PRO A C 1
ATOM 1465 O O . PRO A 1 200 ? -28.653 -34.340 75.284 1.00 51.88 200 PRO A O 1
ATOM 1468 N N . VAL A 1 201 ? -29.338 -33.599 77.298 1.00 49.69 201 VAL A N 1
ATOM 1469 C CA . VAL A 1 201 ? -28.572 -34.528 78.132 1.00 49.69 201 VAL A CA 1
ATOM 1470 C C . VAL A 1 201 ? -29.120 -35.940 77.920 1.00 49.69 201 VAL A C 1
ATOM 1472 O O . VAL A 1 201 ? -30.266 -36.214 78.273 1.00 49.69 201 VAL A O 1
ATOM 1475 N N . VAL A 1 202 ? -28.299 -36.840 77.378 1.00 48.28 202 VAL A N 1
ATOM 1476 C CA . VAL A 1 202 ? -28.514 -38.288 77.469 1.00 48.28 202 VAL A CA 1
ATOM 1477 C C . VAL A 1 202 ? -27.316 -38.892 78.188 1.00 48.28 202 VAL A C 1
ATOM 1479 O O . VAL A 1 202 ? -26.161 -38.655 77.843 1.00 48.28 202 VAL A O 1
ATOM 1482 N N . SER A 1 203 ? -27.636 -39.622 79.247 1.00 44.31 203 SER A N 1
ATOM 1483 C CA . SER A 1 203 ? -26.740 -40.310 80.161 1.00 44.31 203 SER A CA 1
ATOM 1484 C C . SER A 1 203 ? -26.034 -41.515 79.525 1.00 44.31 203 SER A C 1
ATOM 1486 O O . SER A 1 203 ? -26.637 -42.291 78.790 1.00 44.31 203 SER A O 1
ATOM 1488 N N . GLN A 1 204 ? -24.759 -41.635 79.899 1.00 44.62 204 GLN A N 1
ATOM 1489 C CA . GLN A 1 204 ? -23.774 -42.725 79.770 1.00 44.62 204 GLN A CA 1
ATOM 1490 C C . GLN A 1 204 ? -24.318 -44.162 80.011 1.00 44.62 204 GLN A C 1
ATOM 1492 O O . GLN A 1 204 ? -25.355 -44.294 80.667 1.00 44.62 204 GLN A O 1
ATOM 1497 N N . PRO A 1 205 ? -23.620 -45.247 79.572 1.00 53.34 205 PRO A N 1
ATOM 1498 C CA . PRO A 1 205 ? -22.361 -45.658 80.220 1.00 53.34 205 PRO A CA 1
ATOM 1499 C C . PRO A 1 205 ? -21.248 -46.289 79.348 1.00 53.34 205 PRO A C 1
ATOM 1501 O O . PRO A 1 205 ? -21.400 -46.591 78.170 1.00 53.34 205 PRO A O 1
ATOM 1504 N N . ASN A 1 206 ? -20.113 -46.420 80.038 1.00 46.62 206 ASN A N 1
ATOM 1505 C CA . ASN A 1 206 ? -18.741 -46.832 79.721 1.00 46.62 206 ASN A CA 1
ATOM 1506 C C . ASN A 1 206 ? -18.531 -48.166 78.970 1.00 46.62 206 ASN A C 1
ATOM 1508 O O . ASN A 1 206 ? -19.231 -49.136 79.246 1.00 46.62 206 ASN A O 1
ATOM 1512 N N . SER A 1 207 ? -17.417 -48.264 78.227 1.00 44.22 207 SER A N 1
ATOM 1513 C CA . SER A 1 207 ? -16.389 -49.303 78.451 1.00 44.22 207 SER A CA 1
ATOM 1514 C C . SER A 1 207 ? -15.012 -48.884 77.903 1.00 44.22 207 SER A C 1
ATOM 1516 O O . SER A 1 207 ? -14.913 -48.056 77.001 1.00 44.22 207 SER A O 1
ATOM 1518 N N . GLU A 1 208 ? -13.977 -49.446 78.521 1.00 50.41 208 GLU A N 1
ATOM 1519 C CA . GLU A 1 208 ? -12.532 -49.223 78.381 1.00 50.41 208 GLU A CA 1
ATOM 1520 C C . GLU A 1 208 ? -11.895 -49.939 77.168 1.00 50.41 208 GLU A C 1
ATOM 1522 O O . GLU A 1 208 ? -12.449 -50.930 76.704 1.00 50.41 208 GLU A O 1
ATOM 1527 N N . ASP A 1 209 ? -10.748 -49.418 76.693 1.00 44.47 209 ASP A N 1
ATOM 1528 C CA . ASP A 1 209 ? -9.489 -50.103 76.266 1.00 44.47 209 ASP A CA 1
ATOM 1529 C C . ASP A 1 209 ? -8.685 -49.137 75.355 1.00 44.47 209 ASP A C 1
ATOM 1531 O O . ASP A 1 209 ? -9.203 -48.677 74.341 1.00 44.47 209 ASP A O 1
ATOM 1535 N N . LEU A 1 210 ? -7.540 -48.535 75.712 1.00 44.38 210 LEU A N 1
ATOM 1536 C CA . LEU A 1 210 ? -6.178 -48.982 76.080 1.00 44.38 210 LEU A CA 1
ATOM 1537 C C . LEU A 1 210 ? -5.272 -49.458 74.906 1.00 44.38 210 LEU A C 1
ATOM 1539 O O . LEU A 1 210 ? -5.359 -50.587 74.444 1.00 44.38 210 LEU A O 1
ATOM 1543 N N . ASP A 1 211 ? -4.328 -48.568 74.552 1.00 42.75 211 ASP A N 1
ATOM 1544 C CA . ASP A 1 211 ? -2.883 -48.792 74.298 1.00 42.75 211 ASP A CA 1
ATOM 1545 C C . ASP A 1 211 ? -2.241 -48.691 72.881 1.00 42.75 211 ASP A C 1
ATOM 1547 O O . ASP A 1 211 ? -2.680 -49.267 71.890 1.00 42.75 211 ASP A O 1
ATOM 1551 N N . SER A 1 212 ? -1.063 -48.036 72.911 1.00 41.53 212 SER A N 1
ATOM 1552 C CA . SER A 1 212 ? 0.145 -48.087 72.057 1.00 41.53 212 SER A CA 1
ATOM 1553 C C . SER A 1 212 ? 0.107 -47.395 70.680 1.00 41.53 212 SER A C 1
ATOM 1555 O O . SER A 1 212 ? -0.766 -47.659 69.868 1.00 41.53 212 SER A O 1
ATOM 1557 N N . SER A 1 213 ? 0.917 -46.393 70.302 1.00 44.38 213 SER A N 1
ATOM 1558 C CA . SER A 1 213 ? 2.323 -45.963 70.494 1.00 44.38 213 SER A CA 1
ATOM 1559 C C . SER A 1 213 ? 3.195 -46.187 69.238 1.00 44.38 213 SER A C 1
ATOM 1561 O O . SER A 1 213 ? 3.447 -47.305 68.818 1.00 44.38 213 SER A O 1
ATOM 1563 N N . THR A 1 214 ? 3.710 -45.065 68.701 1.00 43.44 214 THR A N 1
ATOM 1564 C CA . THR A 1 214 ? 5.004 -44.866 67.991 1.00 43.44 214 THR A CA 1
ATOM 1565 C C . THR A 1 214 ? 5.279 -45.664 66.695 1.00 43.44 214 THR A C 1
ATOM 1567 O O . THR A 1 214 ? 5.210 -46.877 66.660 1.00 43.44 214 THR A O 1
ATOM 1570 N N . THR A 1 215 ? 5.707 -45.083 65.570 1.00 37.03 215 THR A N 1
ATOM 1571 C CA . THR A 1 215 ? 6.973 -44.350 65.364 1.00 37.03 215 THR A CA 1
ATOM 1572 C C . THR A 1 215 ? 7.016 -43.734 63.954 1.00 37.03 215 THR A C 1
ATOM 1574 O O . THR A 1 215 ? 6.407 -44.235 63.013 1.00 37.03 215 THR A O 1
ATOM 1577 N N . ALA A 1 216 ? 7.783 -42.653 63.819 1.00 44.09 216 ALA A N 1
ATOM 1578 C CA . ALA A 1 216 ? 8.141 -41.999 62.566 1.00 44.09 216 ALA A CA 1
ATOM 1579 C C . ALA A 1 216 ? 9.265 -42.739 61.819 1.00 44.09 216 ALA A C 1
ATOM 1581 O O . ALA A 1 216 ? 10.162 -43.282 62.462 1.00 44.09 216 ALA A O 1
ATOM 1582 N N . THR A 1 217 ? 9.297 -42.657 60.483 1.00 36.88 217 THR A N 1
ATOM 1583 C CA . THR A 1 217 ? 10.555 -42.569 59.707 1.00 36.88 217 THR A CA 1
ATOM 1584 C C . THR A 1 217 ? 10.305 -42.170 58.247 1.00 36.88 217 THR A C 1
ATOM 1586 O O . THR A 1 217 ? 9.658 -42.879 57.484 1.00 36.88 217 THR A O 1
ATOM 1589 N N . THR A 1 218 ? 10.860 -41.025 57.856 1.00 39.62 218 THR A N 1
ATOM 1590 C CA . THR A 1 218 ? 11.252 -40.657 56.481 1.00 39.62 218 THR A CA 1
ATOM 1591 C C . THR A 1 218 ? 12.585 -41.356 56.139 1.00 39.62 218 THR A C 1
ATOM 1593 O O . THR A 1 218 ? 13.330 -41.668 57.073 1.00 39.62 218 THR A O 1
ATOM 1596 N N . PRO A 1 219 ? 12.952 -41.583 54.853 1.00 54.16 219 PRO A N 1
ATOM 1597 C CA . PRO A 1 219 ? 13.696 -40.540 54.132 1.00 54.16 219 PRO A CA 1
ATOM 1598 C C . PRO A 1 219 ? 13.505 -40.464 52.593 1.00 54.16 219 PRO A C 1
ATOM 1600 O O . PRO A 1 219 ? 12.779 -41.215 51.955 1.00 54.16 219 PRO A O 1
ATOM 1603 N N . MET A 1 220 ? 14.190 -39.447 52.072 1.00 41.31 220 MET A N 1
ATOM 1604 C CA . MET A 1 220 ? 14.284 -38.787 50.763 1.00 41.31 220 MET A CA 1
ATOM 1605 C C . MET A 1 220 ? 15.045 -39.575 49.662 1.00 41.31 220 MET A C 1
ATOM 1607 O O . MET A 1 220 ? 15.921 -40.363 50.000 1.00 41.31 220 MET A O 1
ATOM 1611 N N . VAL A 1 221 ? 14.768 -39.277 48.370 1.00 36.47 221 VAL A N 1
ATOM 1612 C CA . VAL A 1 221 ? 15.706 -38.912 47.252 1.00 36.47 221 VAL A CA 1
ATOM 1613 C C . VAL A 1 221 ? 15.158 -39.281 45.834 1.00 36.47 221 VAL A C 1
ATOM 1615 O O . VAL A 1 221 ? 15.129 -40.447 45.473 1.00 36.47 221 VAL A O 1
ATOM 1618 N N . ILE A 1 222 ? 14.720 -38.238 45.091 1.00 40.59 222 ILE A N 1
ATOM 1619 C CA . ILE A 1 222 ? 14.860 -37.775 43.661 1.00 40.59 222 ILE A CA 1
ATOM 1620 C C . ILE A 1 222 ? 15.045 -38.750 42.427 1.00 40.59 222 ILE A C 1
ATOM 1622 O O . ILE A 1 222 ? 15.316 -39.926 42.618 1.00 40.59 222 ILE A O 1
ATOM 1626 N N . PRO A 1 223 ? 14.900 -38.294 41.141 1.00 61.53 223 PRO A N 1
ATOM 1627 C CA . PRO A 1 223 ? 13.859 -38.647 40.143 1.00 61.53 223 PRO A CA 1
ATOM 1628 C C . PRO A 1 223 ? 14.417 -39.436 38.911 1.00 61.53 223 PRO A C 1
ATOM 1630 O O . PRO A 1 223 ? 15.594 -39.802 38.939 1.00 61.53 223 PRO A O 1
ATOM 1633 N N . PRO A 1 224 ? 13.658 -39.701 37.809 1.00 51.12 224 PRO A N 1
ATOM 1634 C CA . PRO A 1 224 ? 13.744 -38.795 36.637 1.00 51.12 224 PRO A CA 1
ATOM 1635 C C . PRO A 1 224 ? 12.569 -38.793 35.602 1.00 51.12 224 PRO A C 1
ATOM 1637 O O . PRO A 1 224 ? 11.769 -39.713 35.506 1.00 51.12 224 PRO A O 1
ATOM 1640 N N . LEU A 1 225 ? 12.576 -37.719 34.794 1.00 34.06 225 LEU A N 1
ATOM 1641 C CA . LEU A 1 225 ? 12.380 -37.579 33.331 1.00 34.06 225 LEU A CA 1
ATOM 1642 C C . LEU A 1 225 ? 11.082 -37.992 32.581 1.00 34.06 225 LEU A C 1
ATOM 1644 O O . LEU A 1 225 ? 10.705 -39.148 32.452 1.00 34.06 225 LEU A O 1
ATOM 1648 N N . VAL A 1 226 ? 10.534 -36.947 31.947 1.00 38.62 226 VAL A N 1
ATOM 1649 C CA . VAL A 1 226 ? 9.728 -36.813 30.716 1.00 38.62 226 VAL A CA 1
ATOM 1650 C C . VAL A 1 226 ? 9.826 -37.965 29.698 1.00 38.62 226 VAL A C 1
ATOM 1652 O O . VAL A 1 226 ? 10.919 -38.336 29.285 1.00 38.62 226 VAL A O 1
ATOM 1655 N N . THR A 1 227 ? 8.678 -38.412 29.172 1.00 33.56 227 THR A N 1
ATOM 1656 C CA . THR A 1 227 ? 8.341 -38.420 27.725 1.00 33.56 227 THR A CA 1
ATOM 1657 C C . THR A 1 227 ? 6.883 -38.837 27.496 1.00 33.56 227 THR A C 1
ATOM 1659 O O . THR A 1 227 ? 6.328 -39.675 28.200 1.00 33.56 227 THR A O 1
ATOM 1662 N N . THR A 1 228 ? 6.263 -38.180 26.519 1.00 37.47 228 THR A N 1
ATOM 1663 C CA . THR A 1 228 ? 4.926 -38.420 25.958 1.00 37.47 228 THR A CA 1
ATOM 1664 C C . THR A 1 228 ? 4.829 -39.778 25.250 1.00 37.47 228 THR A C 1
ATOM 1666 O O . THR A 1 228 ? 5.845 -40.342 24.841 1.00 37.47 228 THR A O 1
ATOM 1669 N N . PRO A 1 229 ? 3.599 -40.265 25.004 1.00 40.84 229 PRO A N 1
ATOM 1670 C CA . PRO A 1 229 ? 3.249 -40.432 23.596 1.00 40.84 229 PRO A CA 1
ATOM 1671 C C . PRO A 1 229 ? 1.821 -40.005 23.234 1.00 40.84 229 PRO A C 1
ATOM 1673 O O . PRO A 1 229 ? 0.857 -40.137 23.984 1.00 40.84 229 PRO A O 1
ATOM 1676 N N . THR A 1 230 ? 1.745 -39.516 22.005 1.00 38.41 230 THR A N 1
ATOM 1677 C CA . THR A 1 230 ? 0.580 -39.263 21.165 1.00 38.41 230 THR A CA 1
ATOM 1678 C C . THR A 1 230 ? -0.258 -40.530 20.973 1.00 38.41 230 THR A C 1
ATOM 1680 O O . THR A 1 230 ? 0.291 -41.600 20.714 1.00 38.41 230 THR A O 1
ATOM 1683 N N . SER A 1 231 ? -1.585 -40.400 20.977 1.00 38.19 231 SER A N 1
ATOM 1684 C CA . SER A 1 231 ? -2.465 -41.346 20.289 1.00 38.19 231 SER A CA 1
ATOM 1685 C C . SER A 1 231 ? -3.581 -40.604 19.556 1.00 38.19 231 SER A C 1
ATOM 1687 O O . SER A 1 231 ? -3.995 -39.510 19.932 1.00 38.19 231 SER A O 1
ATOM 1689 N N . LYS A 1 232 ? -3.948 -41.209 18.434 1.00 34.16 232 LYS A N 1
ATOM 1690 C CA . LYS A 1 232 ? -4.784 -40.769 17.321 1.00 34.16 232 LYS A CA 1
ATOM 1691 C C . LYS A 1 232 ? -5.979 -41.727 17.273 1.00 34.16 232 LYS A C 1
ATOM 1693 O O . LYS A 1 232 ? -5.737 -42.918 17.432 1.00 34.16 232 LYS A O 1
ATOM 1698 N N . ALA A 1 233 ? -7.188 -41.227 17.025 1.00 35.25 233 ALA A N 1
ATOM 1699 C CA . ALA A 1 233 ? -8.364 -41.944 16.491 1.00 35.25 233 ALA A CA 1
ATOM 1700 C C . ALA A 1 233 ? -9.483 -40.890 16.300 1.00 35.25 233 ALA A C 1
ATOM 1702 O O . ALA A 1 233 ? -9.659 -40.069 17.198 1.00 35.25 233 ALA A O 1
ATOM 1703 N N . GLU A 1 234 ? -9.984 -40.650 15.076 1.00 35.34 234 GLU A N 1
ATOM 1704 C CA . GLU A 1 234 ? -11.190 -41.283 14.461 1.00 35.34 234 GLU A CA 1
ATOM 1705 C C . GLU A 1 234 ? -12.476 -40.843 15.193 1.00 35.34 234 GLU A C 1
ATOM 1707 O O . GLU A 1 234 ? -12.493 -40.793 16.414 1.00 35.34 234 GLU A O 1
ATOM 1712 N N . ASP A 1 235 ? -13.618 -40.494 14.608 1.00 30.92 235 ASP A N 1
ATOM 1713 C CA . ASP A 1 235 ? -14.209 -40.481 13.263 1.00 30.92 235 ASP A CA 1
ATOM 1714 C C . ASP A 1 235 ? -15.562 -39.741 13.450 1.00 30.92 235 ASP A C 1
ATOM 1716 O O . ASP A 1 235 ? -16.145 -39.900 14.524 1.00 30.92 235 ASP A O 1
ATOM 1720 N N . LEU A 1 236 ? -16.100 -38.991 12.470 1.00 38.75 236 LEU A N 1
ATOM 1721 C CA . LEU A 1 236 ? -17.568 -38.891 12.260 1.00 38.75 236 LEU A CA 1
ATOM 1722 C C . LEU A 1 236 ? -17.954 -38.194 10.935 1.00 38.75 236 LEU A C 1
ATOM 1724 O O . LEU A 1 236 ? -18.013 -36.973 10.823 1.00 38.75 236 LEU A O 1
ATOM 1728 N N . ASP A 1 237 ? -18.141 -39.047 9.932 1.00 35.12 237 ASP A N 1
ATOM 1729 C CA . ASP A 1 237 ? -19.234 -39.192 8.956 1.00 35.12 237 ASP A CA 1
ATOM 1730 C C . ASP A 1 237 ? -20.146 -38.023 8.481 1.00 35.12 237 ASP A C 1
ATOM 1732 O O . ASP A 1 237 ? -20.704 -37.247 9.253 1.00 35.12 237 ASP A O 1
ATOM 1736 N N . SER A 1 238 ? -20.422 -38.113 7.167 1.00 35.81 238 SER A N 1
ATOM 1737 C CA . SER A 1 238 ? -21.687 -37.865 6.446 1.00 35.81 238 SER A CA 1
ATOM 1738 C C . SER A 1 238 ? -22.234 -36.427 6.359 1.00 35.81 238 SER A C 1
ATOM 1740 O O . SER A 1 238 ? -22.802 -35.884 7.296 1.00 35.81 238 SER A O 1
ATOM 1742 N N . SER A 1 239 ? -22.091 -35.760 5.208 1.00 36.72 239 SER A N 1
ATOM 1743 C CA . SER A 1 239 ? -22.992 -35.802 4.031 1.00 36.72 239 SER A CA 1
ATOM 1744 C C . SER A 1 239 ? -24.312 -35.026 4.188 1.00 36.72 239 SER A C 1
ATOM 1746 O O . SER A 1 239 ? -25.178 -35.398 4.969 1.00 36.72 239 SER A O 1
ATOM 1748 N N . THR A 1 240 ? -24.487 -33.952 3.405 1.00 39.47 240 THR A N 1
ATOM 1749 C CA . THR A 1 240 ? -25.627 -33.748 2.480 1.00 39.47 240 THR A CA 1
ATOM 1750 C C . THR A 1 240 ? -25.508 -32.410 1.739 1.00 39.47 240 THR A C 1
ATOM 1752 O O . THR A 1 240 ? -25.262 -31.362 2.327 1.00 39.47 240 THR A O 1
ATOM 1755 N N . GLN A 1 241 ? -25.677 -32.466 0.416 1.00 41.47 241 GLN A N 1
ATOM 1756 C CA . GLN A 1 241 ? -25.898 -31.312 -0.456 1.00 41.47 241 GLN A CA 1
ATOM 1757 C C . GLN A 1 241 ? -27.331 -30.789 -0.293 1.00 41.47 241 GLN A C 1
ATOM 1759 O O . GLN A 1 241 ? -28.264 -31.585 -0.198 1.00 41.47 241 GLN A O 1
ATOM 1764 N N . ALA A 1 242 ? -27.515 -29.474 -0.409 1.00 34.34 242 ALA A N 1
ATOM 1765 C CA . ALA A 1 242 ? -28.766 -28.891 -0.882 1.00 34.34 242 ALA A CA 1
ATOM 1766 C C . ALA A 1 242 ? -28.469 -27.650 -1.735 1.00 34.34 242 ALA A C 1
ATOM 1768 O O . ALA A 1 242 ? -27.801 -26.713 -1.308 1.00 34.34 242 ALA A O 1
ATOM 1769 N N . THR A 1 243 ? -28.955 -27.695 -2.970 1.00 35.91 243 THR A N 1
ATOM 1770 C CA . THR A 1 243 ? -28.888 -26.661 -4.004 1.00 35.91 243 THR A CA 1
ATOM 1771 C C . THR A 1 243 ? -30.253 -25.983 -4.086 1.00 35.91 243 THR A C 1
ATOM 1773 O O . THR A 1 243 ? -31.220 -26.704 -4.285 1.00 35.91 243 THR A O 1
ATOM 1776 N N . MET A 1 244 ? -30.340 -24.651 -3.997 1.00 33.75 244 MET A N 1
ATOM 1777 C CA . MET A 1 244 ? -31.436 -23.796 -4.513 1.00 33.75 244 MET A CA 1
ATOM 1778 C C . MET A 1 244 ? -30.851 -22.366 -4.623 1.00 33.75 244 MET A C 1
ATOM 1780 O O . MET A 1 244 ? -30.334 -21.873 -3.630 1.00 33.75 244 MET A O 1
ATOM 1784 N N . LEU A 1 245 ? -30.608 -21.765 -5.794 1.00 37.91 245 LEU A N 1
ATOM 1785 C CA . LEU A 1 245 ? -31.514 -21.183 -6.802 1.00 37.91 245 LEU A CA 1
ATOM 1786 C C . LEU A 1 245 ? -32.151 -19.838 -6.374 1.00 37.91 245 LEU A C 1
ATOM 1788 O O . LEU A 1 245 ? -33.262 -19.838 -5.864 1.00 37.91 245 LEU A O 1
ATOM 1792 N N . GLU A 1 246 ? -31.496 -18.707 -6.675 1.00 40.00 246 GLU A N 1
ATOM 1793 C CA . GLU A 1 246 ? -32.098 -17.352 -6.700 1.00 40.00 246 GLU A CA 1
ATOM 1794 C C . GLU A 1 246 ? -31.472 -16.557 -7.870 1.00 40.00 246 GLU A C 1
ATOM 1796 O O . GLU A 1 246 ? -30.255 -16.430 -7.962 1.00 40.00 246 GLU A O 1
ATOM 1801 N N . VAL A 1 247 ? -32.192 -16.353 -8.981 1.00 35.03 247 VAL A N 1
ATOM 1802 C CA . VAL A 1 247 ? -33.090 -15.223 -9.315 1.00 35.03 247 VAL A CA 1
ATOM 1803 C C . VAL A 1 247 ? -32.345 -13.886 -9.421 1.00 35.03 247 VAL A C 1
ATOM 1805 O O . VAL A 1 247 ? -32.074 -13.204 -8.442 1.00 35.03 247 VAL A O 1
ATOM 1808 N N . ALA A 1 248 ? -32.051 -13.509 -10.668 1.00 41.34 248 ALA A N 1
ATOM 1809 C CA . ALA A 1 248 ? -31.525 -12.205 -11.037 1.00 41.34 248 ALA A CA 1
ATOM 1810 C C . ALA A 1 248 ? -32.643 -11.152 -11.034 1.00 41.34 248 ALA A C 1
ATOM 1812 O O . ALA A 1 248 ? -33.621 -11.278 -11.773 1.00 41.34 248 ALA A O 1
ATOM 1813 N N . THR A 1 249 ? -32.461 -10.080 -10.267 1.00 38.62 249 THR A N 1
ATOM 1814 C CA . THR A 1 249 ? -33.225 -8.835 -10.412 1.00 38.62 249 THR A CA 1
ATOM 1815 C C . THR A 1 249 ? -32.268 -7.649 -10.398 1.00 38.62 249 THR A C 1
ATOM 1817 O O . THR A 1 249 ? -31.643 -7.345 -9.386 1.00 38.62 249 THR A O 1
ATOM 1820 N N . THR A 1 250 ? -32.154 -6.989 -11.547 1.00 47.25 250 THR A N 1
ATOM 1821 C CA . THR A 1 250 ? -31.492 -5.693 -11.748 1.00 47.25 250 THR A CA 1
ATOM 1822 C C . THR A 1 250 ? -32.256 -4.558 -11.060 1.00 47.25 250 THR A C 1
ATOM 1824 O O . THR A 1 250 ? -33.485 -4.537 -11.179 1.00 47.25 250 THR A O 1
ATOM 1827 N N . PRO A 1 251 ? -31.580 -3.548 -10.483 1.00 55.25 251 PRO A N 1
ATOM 1828 C CA . PRO A 1 251 ? -32.187 -2.245 -10.235 1.00 55.25 251 PRO A CA 1
ATOM 1829 C C . PRO A 1 251 ? -31.648 -1.142 -11.177 1.00 55.25 251 PRO A C 1
ATOM 1831 O O . PRO A 1 251 ? -30.638 -1.345 -11.856 1.00 55.25 251 PRO A O 1
ATOM 1834 N N . PRO A 1 252 ? -32.366 -0.004 -11.279 1.00 52.47 252 PRO A N 1
ATOM 1835 C CA . PRO A 1 252 ? -32.336 0.878 -12.439 1.00 52.47 252 PRO A CA 1
ATOM 1836 C C . PRO A 1 252 ? -31.353 2.050 -12.325 1.00 52.47 252 PRO A C 1
ATOM 1838 O O . PRO A 1 252 ? -30.919 2.450 -11.250 1.00 52.47 252 PRO A O 1
ATOM 1841 N N . VAL A 1 253 ? -31.067 2.607 -13.502 1.00 46.91 253 VAL A N 1
ATOM 1842 C CA . VAL A 1 253 ? -30.368 3.867 -13.768 1.00 46.91 253 VAL A CA 1
ATOM 1843 C C . VAL A 1 253 ? -31.114 5.039 -13.128 1.00 46.91 253 VAL A C 1
ATOM 1845 O O . VAL A 1 253 ? -32.304 5.210 -13.388 1.00 46.91 253 VAL A O 1
ATOM 1848 N N . GLU A 1 254 ? -30.402 5.895 -12.391 1.00 40.38 254 GLU A N 1
ATOM 1849 C CA . GLU A 1 254 ? -30.890 7.233 -12.055 1.00 40.38 254 GLU A CA 1
ATOM 1850 C C . GLU A 1 254 ? -29.807 8.300 -12.265 1.00 40.38 254 GLU A C 1
ATOM 1852 O O . GLU A 1 254 ? -28.619 8.119 -12.001 1.00 40.38 254 GLU A O 1
ATOM 1857 N N . THR A 1 255 ? -30.272 9.392 -12.855 1.00 40.72 255 THR A N 1
ATOM 1858 C CA . THR A 1 255 ? -29.567 10.511 -13.470 1.00 40.72 255 THR A CA 1
ATOM 1859 C C . THR A 1 255 ? -29.136 11.570 -12.459 1.00 40.72 255 THR A C 1
ATOM 1861 O O . THR A 1 255 ? -29.933 12.008 -11.633 1.00 40.72 255 THR A O 1
ATOM 1864 N N . THR A 1 256 ? -27.910 12.069 -12.596 1.00 40.03 256 THR A N 1
ATOM 1865 C CA . THR A 1 256 ? -27.386 13.251 -11.896 1.00 40.03 256 THR A CA 1
ATOM 1866 C C . THR A 1 256 ? -27.869 14.564 -12.529 1.00 40.03 256 THR A C 1
ATOM 1868 O O . THR A 1 256 ? -27.890 14.675 -13.757 1.00 40.03 256 THR A O 1
ATOM 1871 N N . PRO A 1 257 ? -28.149 15.616 -11.733 1.00 49.28 257 PRO A N 1
ATOM 1872 C CA . PRO A 1 257 ? -28.072 16.989 -12.204 1.00 49.28 257 PRO A CA 1
ATOM 1873 C C . PRO A 1 257 ? -26.814 17.693 -11.673 1.00 49.28 257 PRO A C 1
ATOM 1875 O O . PRO A 1 257 ? -26.384 17.509 -10.536 1.00 49.28 257 PRO A O 1
ATOM 1878 N N . ALA A 1 258 ? -26.228 18.504 -12.551 1.00 44.00 258 ALA A N 1
ATOM 1879 C CA . ALA A 1 258 ? -25.055 19.332 -12.319 1.00 44.00 258 ALA A CA 1
ATOM 1880 C C . ALA A 1 258 ? -25.354 20.531 -11.403 1.00 44.00 258 ALA A C 1
ATOM 1882 O O . ALA A 1 258 ? -26.410 21.153 -11.529 1.00 44.00 258 ALA A O 1
ATOM 1883 N N . THR A 1 259 ? -24.372 20.930 -10.587 1.00 36.62 259 THR A N 1
ATOM 1884 C CA . THR A 1 259 ? -24.406 22.214 -9.872 1.00 36.62 259 THR A CA 1
ATOM 1885 C C . THR A 1 259 ? -23.075 22.949 -10.001 1.00 36.62 259 THR A C 1
ATOM 1887 O O . THR A 1 259 ? -21.998 22.361 -9.923 1.00 36.62 259 THR A O 1
ATOM 1890 N N . ALA A 1 260 ? -23.207 24.246 -10.268 1.00 38.06 260 ALA A N 1
ATOM 1891 C CA . ALA A 1 260 ? -22.198 25.192 -10.707 1.00 38.06 260 ALA A CA 1
ATOM 1892 C C . ALA A 1 260 ? -21.131 25.550 -9.658 1.00 38.06 260 ALA A C 1
ATOM 1894 O O . ALA A 1 260 ? -21.368 25.551 -8.452 1.00 38.06 260 ALA A O 1
ATOM 1895 N N . VAL A 1 261 ? -19.965 25.923 -10.185 1.00 37.69 261 VAL A N 1
ATOM 1896 C CA . VAL A 1 261 ? -18.779 26.418 -9.482 1.00 37.69 261 VAL A CA 1
ATOM 1897 C C . VAL A 1 261 ? -18.964 27.889 -9.100 1.00 37.69 261 VAL A C 1
ATOM 1899 O O . VAL A 1 261 ? -19.206 28.729 -9.966 1.00 37.69 261 VAL A O 1
ATOM 1902 N N . THR A 1 262 ? -18.757 28.219 -7.826 1.00 39.62 262 THR A N 1
ATOM 1903 C CA . THR A 1 262 ? -18.470 29.588 -7.367 1.00 39.62 262 THR A CA 1
ATOM 1904 C C . THR A 1 262 ? -17.178 29.588 -6.553 1.00 39.62 262 THR A C 1
ATOM 1906 O O . THR A 1 262 ? -17.059 28.867 -5.566 1.00 39.62 262 THR A O 1
ATOM 1909 N N . THR A 1 263 ? -16.210 30.389 -6.992 1.00 44.31 263 THR A N 1
ATOM 1910 C CA . THR A 1 263 ? -14.897 30.637 -6.371 1.00 44.31 263 THR A CA 1
ATOM 1911 C C . THR A 1 263 ? -14.995 31.487 -5.094 1.00 44.31 263 THR A C 1
ATOM 1913 O O . THR A 1 263 ? -15.810 32.413 -5.082 1.00 44.31 263 THR A O 1
ATOM 1916 N N . PRO A 1 264 ? -14.133 31.291 -4.074 1.00 48.91 264 PRO A N 1
ATOM 1917 C CA . PRO A 1 264 ? -14.016 32.216 -2.946 1.00 48.91 264 PRO A CA 1
ATOM 1918 C C . PRO A 1 264 ? -12.883 33.257 -3.128 1.00 48.91 264 PRO A C 1
ATOM 1920 O O . PRO A 1 264 ? -11.989 33.051 -3.956 1.00 48.91 264 PRO A O 1
ATOM 1923 N N . PRO A 1 265 ? -12.912 34.381 -2.376 1.00 53.66 265 PRO A N 1
ATOM 1924 C CA . PRO A 1 265 ? -11.980 35.496 -2.526 1.00 53.66 265 PRO A CA 1
ATOM 1925 C C . PRO A 1 265 ? -10.733 35.389 -1.630 1.00 53.66 265 PRO A C 1
ATOM 1927 O O . PRO A 1 265 ? -10.722 34.713 -0.605 1.00 53.66 265 PRO A O 1
ATOM 1930 N N . VAL A 1 266 ? -9.693 36.109 -2.054 1.00 39.94 266 VAL A N 1
ATOM 1931 C CA . VAL A 1 266 ? -8.368 36.252 -1.432 1.00 39.94 266 VAL A CA 1
ATOM 1932 C C . VAL A 1 266 ? -8.424 37.186 -0.219 1.00 39.94 266 VAL A C 1
ATOM 1934 O O . VAL A 1 266 ? -8.939 38.298 -0.321 1.00 39.94 266 VAL A O 1
ATOM 1937 N N . GLU A 1 267 ? -7.818 36.765 0.892 1.00 36.69 267 GLU A N 1
ATOM 1938 C CA . GLU A 1 267 ? -7.567 37.588 2.078 1.00 36.69 267 GLU A CA 1
ATOM 1939 C C . GLU A 1 267 ? -6.062 37.879 2.204 1.00 36.69 267 GLU A C 1
ATOM 1941 O O . GLU A 1 267 ? -5.222 36.981 2.145 1.00 36.69 267 GLU A O 1
ATOM 1946 N N . THR A 1 268 ? -5.720 39.159 2.343 1.00 42.69 268 THR A N 1
ATOM 1947 C CA . THR A 1 268 ? -4.355 39.667 2.527 1.00 42.69 268 THR A CA 1
ATOM 1948 C C . THR A 1 268 ? -4.125 40.070 3.978 1.00 42.69 268 THR A C 1
ATOM 1950 O O . THR A 1 268 ? -4.918 40.833 4.528 1.00 42.69 268 THR A O 1
ATOM 1953 N N . THR A 1 269 ? -2.979 39.699 4.550 1.00 34.47 269 THR A N 1
ATOM 1954 C CA . THR A 1 269 ? -2.402 40.371 5.727 1.00 34.47 269 THR A CA 1
ATOM 1955 C C . THR A 1 269 ? -0.920 40.707 5.485 1.00 34.47 269 THR A C 1
ATOM 1957 O O . THR A 1 269 ? -0.241 39.951 4.789 1.00 34.47 269 THR A O 1
ATOM 1960 N N . PRO A 1 270 ? -0.399 41.844 5.998 1.00 54.94 270 PRO A N 1
ATOM 1961 C CA . PRO A 1 270 ? 0.973 42.283 5.747 1.00 54.94 270 PRO A CA 1
ATOM 1962 C C . PRO A 1 270 ? 1.883 42.107 6.972 1.00 54.94 270 PRO A C 1
ATOM 1964 O O . PRO A 1 270 ? 1.435 42.197 8.117 1.00 54.94 270 PRO A O 1
ATOM 1967 N N . SER A 1 271 ? 3.193 41.982 6.748 1.00 33.59 271 SER A N 1
ATOM 1968 C CA . SER A 1 271 ? 4.194 42.443 7.718 1.00 33.59 271 SER A CA 1
ATOM 1969 C C . SER A 1 271 ? 5.532 42.791 7.069 1.00 33.59 271 SER A C 1
ATOM 1971 O O . SER A 1 271 ? 5.958 42.198 6.084 1.00 33.59 271 SER A O 1
ATOM 1973 N N . ALA A 1 272 ? 6.107 43.847 7.640 1.00 38.00 272 ALA A N 1
ATOM 1974 C CA . ALA A 1 272 ? 7.208 44.693 7.202 1.00 38.00 272 ALA A CA 1
ATOM 1975 C C . ALA A 1 272 ? 8.588 44.021 7.164 1.00 38.00 272 ALA A C 1
ATOM 1977 O O . ALA A 1 272 ? 8.772 42.996 7.805 1.00 38.00 272 ALA A O 1
ATOM 1978 N N . ILE A 1 273 ? 9.566 44.691 6.525 1.00 34.31 273 ILE A N 1
ATOM 1979 C CA . ILE A 1 273 ? 10.939 44.887 7.041 1.00 34.31 273 ILE A CA 1
ATOM 1980 C C . ILE A 1 273 ? 11.694 45.970 6.225 1.00 34.31 273 ILE A C 1
ATOM 1982 O O . ILE A 1 273 ? 11.845 45.880 5.014 1.00 34.31 273 ILE A O 1
ATOM 1986 N N . VAL A 1 274 ? 12.140 46.983 6.979 1.00 35.50 274 VAL A N 1
ATOM 1987 C CA . VAL A 1 274 ? 13.418 47.732 6.969 1.00 35.50 274 VAL A CA 1
ATOM 1988 C C . VAL A 1 274 ? 13.867 48.544 5.739 1.00 35.50 274 VAL A C 1
ATOM 1990 O O . VAL A 1 274 ? 14.229 48.050 4.679 1.00 35.50 274 VAL A O 1
ATOM 1993 N N . THR A 1 275 ? 13.981 49.845 6.011 1.00 39.25 275 THR A N 1
ATOM 1994 C CA . THR A 1 275 ? 14.620 50.930 5.261 1.00 39.25 275 THR A CA 1
ATOM 1995 C C . THR A 1 275 ? 16.147 50.969 5.405 1.00 39.25 275 THR A C 1
ATOM 1997 O O . THR A 1 275 ? 16.655 50.904 6.526 1.00 39.25 275 THR A O 1
ATOM 2000 N N . SER A 1 276 ? 16.865 51.261 4.313 1.00 33.78 276 SER A N 1
ATOM 2001 C CA . SER A 1 276 ? 18.004 52.206 4.284 1.00 33.78 276 SER A CA 1
ATOM 2002 C C . SER A 1 276 ? 18.328 52.651 2.843 1.00 33.78 276 SER A C 1
ATOM 2004 O O . SER A 1 276 ? 18.026 51.908 1.910 1.00 33.78 276 SER A O 1
ATOM 2006 N N . PRO A 1 277 ? 18.876 53.867 2.635 1.00 53.38 277 PRO A N 1
ATOM 2007 C CA . PRO A 1 277 ? 18.798 54.578 1.359 1.00 53.38 277 PRO A CA 1
ATOM 2008 C C . PRO A 1 277 ? 20.080 54.449 0.524 1.00 53.38 277 PRO A C 1
ATOM 2010 O O . PRO A 1 277 ? 21.182 54.447 1.070 1.00 53.38 277 PRO A O 1
ATOM 2013 N N . ILE A 1 278 ? 19.950 54.424 -0.807 1.00 38.91 278 ILE A N 1
ATOM 2014 C CA . ILE A 1 278 ? 21.078 54.617 -1.729 1.00 38.91 278 ILE A CA 1
ATOM 2015 C C . ILE A 1 278 ? 20.789 55.796 -2.665 1.00 38.91 278 ILE A C 1
ATOM 2017 O O . ILE A 1 278 ? 19.688 55.981 -3.177 1.00 38.91 278 ILE A O 1
ATOM 2021 N N . VAL A 1 279 ? 21.832 56.610 -2.780 1.00 39.25 279 VAL A N 1
ATOM 2022 C CA . VAL A 1 279 ? 21.992 57.932 -3.382 1.00 39.25 279 VAL A CA 1
ATOM 2023 C C . VAL A 1 279 ? 21.703 57.943 -4.890 1.00 39.25 279 VAL A C 1
ATOM 2025 O O . VAL A 1 279 ? 22.186 57.082 -5.620 1.00 39.25 279 VAL A O 1
ATOM 2028 N N . LEU A 1 280 ? 20.960 58.956 -5.356 1.00 40.66 280 LEU A N 1
ATOM 2029 C CA . LEU A 1 280 ? 20.795 59.283 -6.777 1.00 40.66 280 LEU A CA 1
ATOM 2030 C C . LEU A 1 280 ? 22.057 59.955 -7.345 1.00 40.66 280 LEU A C 1
ATOM 2032 O O . LEU A 1 280 ? 22.546 60.931 -6.776 1.00 40.66 280 LEU A O 1
ATOM 2036 N N . LEU A 1 281 ? 22.492 59.507 -8.525 1.00 44.84 281 LEU A N 1
ATOM 2037 C CA . LEU A 1 281 ? 23.312 60.287 -9.460 1.00 44.84 281 LEU A CA 1
ATOM 2038 C C . LEU A 1 281 ? 22.466 60.665 -10.700 1.00 44.84 281 LEU A C 1
ATOM 2040 O O . LEU A 1 281 ? 21.569 59.900 -11.062 1.00 44.84 281 LEU A O 1
ATOM 2044 N N . PRO A 1 282 ? 22.698 61.842 -11.317 1.00 56.44 282 PRO A N 1
ATOM 2045 C CA . PRO A 1 282 ? 21.891 62.380 -12.419 1.00 56.44 282 PRO A CA 1
ATOM 2046 C C . PRO A 1 282 ? 22.226 61.750 -13.792 1.00 56.44 282 PRO A C 1
ATOM 2048 O O . PRO A 1 282 ? 23.251 61.082 -13.918 1.00 56.44 282 PRO A O 1
ATOM 2051 N N . PRO A 1 283 ? 21.367 61.943 -14.817 1.00 51.25 283 PRO A N 1
ATOM 2052 C CA . PRO A 1 283 ? 21.434 61.208 -16.080 1.00 51.25 283 PRO A CA 1
ATOM 2053 C C . PRO A 1 283 ? 22.452 61.815 -17.055 1.00 51.25 283 PRO A C 1
ATOM 2055 O O . PRO A 1 283 ? 22.487 63.032 -17.234 1.00 51.25 283 PRO A O 1
ATOM 2058 N N . GLU A 1 284 ? 23.236 60.966 -17.722 1.00 47.38 284 GLU A N 1
ATOM 2059 C CA . GLU A 1 284 ? 24.042 61.368 -18.878 1.00 47.38 284 GLU A CA 1
ATOM 2060 C C . GLU A 1 284 ? 23.254 61.221 -20.186 1.00 47.38 284 GLU A C 1
ATOM 2062 O O . GLU A 1 284 ? 22.546 60.244 -20.435 1.00 47.38 284 GLU A O 1
ATOM 2067 N N . ASP A 1 285 ? 23.397 62.270 -20.984 1.00 49.97 285 ASP A N 1
ATOM 2068 C CA . ASP A 1 285 ? 22.815 62.560 -22.284 1.00 49.97 285 ASP A CA 1
ATOM 2069 C C . ASP A 1 285 ? 23.411 61.647 -23.373 1.00 49.97 285 ASP A C 1
ATOM 2071 O O . ASP A 1 285 ? 24.628 61.611 -23.564 1.00 49.97 285 ASP A O 1
ATOM 2075 N N . LEU A 1 286 ? 22.567 60.910 -24.102 1.00 45.16 286 LEU A N 1
ATOM 2076 C CA . LEU A 1 286 ? 22.973 60.142 -25.282 1.00 45.16 286 LEU A CA 1
ATOM 2077 C C . LEU A 1 286 ? 22.165 60.604 -26.494 1.00 45.16 286 LEU A C 1
ATOM 2079 O O . LEU A 1 286 ? 21.004 60.242 -26.687 1.00 45.16 286 LEU A O 1
ATOM 2083 N N . THR A 1 287 ? 22.823 61.394 -27.338 1.00 53.66 287 THR A N 1
ATOM 2084 C CA . THR A 1 287 ? 22.369 61.712 -28.694 1.00 53.66 287 THR A CA 1
ATOM 2085 C C . THR A 1 287 ? 22.545 60.498 -29.624 1.00 53.66 287 THR A C 1
ATOM 2087 O O . THR A 1 287 ? 23.470 59.703 -29.438 1.00 53.66 287 THR A O 1
ATOM 2090 N N . PRO A 1 288 ? 21.680 60.314 -30.642 1.00 47.69 288 PRO A N 1
ATOM 2091 C CA . PRO A 1 288 ? 21.726 59.138 -31.503 1.00 47.69 288 PRO A CA 1
ATOM 2092 C C . PRO A 1 288 ? 22.730 59.326 -32.650 1.00 47.69 288 PRO A C 1
ATOM 2094 O O . PRO A 1 288 ? 22.582 60.235 -33.467 1.00 47.69 288 PRO A O 1
ATOM 2097 N N . SER A 1 289 ? 23.719 58.434 -32.762 1.00 45.47 289 SER A N 1
ATOM 2098 C CA . SER A 1 289 ? 24.520 58.287 -33.981 1.00 45.47 289 SER A CA 1
ATOM 2099 C C . SER A 1 289 ? 23.959 57.150 -34.844 1.00 45.47 289 SER A C 1
ATOM 2101 O O . SER A 1 289 ? 23.823 56.003 -34.423 1.00 45.47 289 SER A O 1
ATOM 2103 N N . THR A 1 290 ? 23.575 57.485 -36.072 1.00 55.78 290 THR A N 1
ATOM 2104 C CA . THR A 1 290 ? 23.165 56.540 -37.121 1.00 55.78 290 THR A CA 1
ATOM 2105 C C . THR A 1 290 ? 24.361 55.724 -37.629 1.00 55.78 290 THR A C 1
ATOM 2107 O O . THR A 1 290 ? 25.350 56.336 -38.040 1.00 55.78 290 THR A O 1
ATOM 2110 N N . PRO A 1 291 ? 24.286 54.379 -37.695 1.00 53.56 291 PRO A N 1
ATOM 2111 C CA . PRO A 1 291 ? 25.294 53.572 -38.376 1.00 53.56 291 PRO A CA 1
ATOM 2112 C C . PRO A 1 291 ? 25.051 53.505 -39.905 1.00 53.56 291 PRO A C 1
ATOM 2114 O O . PRO A 1 291 ? 23.903 53.586 -40.350 1.00 53.56 291 PRO A O 1
ATOM 2117 N N . PRO A 1 292 ? 26.114 53.358 -40.725 1.00 57.84 292 PRO A N 1
ATOM 2118 C CA . PRO A 1 292 ? 26.028 53.295 -42.190 1.00 57.84 292 PRO A CA 1
ATOM 2119 C C . PRO A 1 292 ? 25.476 51.942 -42.699 1.00 57.84 292 PRO A C 1
ATOM 2121 O O . PRO A 1 292 ? 25.428 50.972 -41.939 1.00 57.84 292 PRO A O 1
ATOM 2124 N N . PRO A 1 293 ? 25.052 51.846 -43.978 1.00 53.69 293 PRO A N 1
ATOM 2125 C CA . PRO A 1 293 ? 24.313 50.690 -44.484 1.00 53.69 293 PRO A CA 1
ATOM 2126 C C . PRO A 1 293 ? 25.190 49.437 -44.610 1.00 53.69 293 PRO A C 1
ATOM 2128 O O . PRO A 1 293 ? 26.281 49.468 -45.179 1.00 53.69 293 PRO A O 1
ATOM 2131 N N . VAL A 1 294 ? 24.671 48.315 -44.107 1.00 49.53 294 VAL A N 1
ATOM 2132 C CA . VAL A 1 294 ? 25.284 46.986 -44.213 1.00 49.53 294 VAL A CA 1
ATOM 2133 C C . VAL A 1 294 ? 25.013 46.411 -45.604 1.00 49.53 294 VAL A C 1
ATOM 2135 O O . VAL A 1 294 ? 23.864 46.245 -46.011 1.00 49.53 294 VAL A O 1
ATOM 2138 N N . VAL A 1 295 ? 26.083 46.094 -46.333 1.00 51.75 295 VAL A N 1
ATOM 2139 C CA . VAL A 1 295 ? 26.039 45.352 -47.599 1.00 51.75 295 VAL A CA 1
ATOM 2140 C C . VAL A 1 295 ? 25.691 43.891 -47.301 1.00 51.75 295 VAL A C 1
ATOM 2142 O O . VAL A 1 295 ? 26.376 43.231 -46.522 1.00 51.75 295 VAL A O 1
ATOM 2145 N N . ALA A 1 296 ? 24.622 43.385 -47.917 1.00 50.00 296 ALA A N 1
ATOM 2146 C CA . ALA A 1 296 ? 24.199 41.996 -47.789 1.00 50.00 296 ALA A CA 1
ATOM 2147 C C . ALA A 1 296 ? 25.203 41.057 -48.479 1.00 50.00 296 ALA A C 1
ATOM 2149 O O . ALA A 1 296 ? 25.364 41.095 -49.698 1.00 50.00 296 ALA A O 1
ATOM 2150 N N . VAL A 1 297 ? 25.851 40.193 -47.698 1.00 49.91 297 VAL A N 1
ATOM 2151 C CA . VAL A 1 297 ? 26.625 39.056 -48.208 1.00 49.91 297 VAL A CA 1
ATOM 2152 C C . VAL A 1 297 ? 25.776 37.801 -48.025 1.00 49.91 297 VAL A C 1
ATOM 2154 O O . VAL A 1 297 ? 25.467 37.406 -46.903 1.00 49.91 297 VAL A O 1
ATOM 2157 N N . THR A 1 298 ? 25.363 37.189 -49.132 1.00 52.56 298 THR A N 1
ATOM 2158 C CA . THR A 1 298 ? 24.667 35.896 -49.150 1.00 52.56 298 THR A CA 1
ATOM 2159 C C . THR A 1 298 ? 25.617 34.768 -48.722 1.00 52.56 298 THR A C 1
ATOM 2161 O O . THR A 1 298 ? 26.706 34.675 -49.297 1.00 52.56 298 THR A O 1
ATOM 2164 N N . PRO A 1 299 ? 25.248 33.894 -47.765 1.00 46.34 299 PRO A N 1
ATOM 2165 C CA . PRO A 1 299 ? 26.082 32.756 -47.382 1.00 46.34 299 PRO A CA 1
ATOM 2166 C C . PRO A 1 299 ? 26.105 31.674 -48.483 1.00 46.34 299 PRO A C 1
ATOM 2168 O O . PRO A 1 299 ? 25.117 31.519 -49.206 1.00 46.34 299 PRO A O 1
ATOM 2171 N N . PRO A 1 300 ? 27.212 30.917 -48.631 1.00 54.53 300 PRO A N 1
ATOM 2172 C CA . PRO A 1 300 ? 27.318 29.852 -49.627 1.00 54.53 300 PRO A CA 1
ATOM 2173 C C . PRO A 1 300 ? 26.410 28.658 -49.276 1.00 54.53 300 PRO A C 1
ATOM 2175 O O . PRO A 1 300 ? 26.096 28.446 -48.101 1.00 54.53 300 PRO A O 1
ATOM 2178 N N . PRO A 1 301 ? 25.994 27.850 -50.271 1.00 49.66 301 PRO A N 1
ATOM 2179 C CA . PRO A 1 301 ? 25.136 26.698 -50.033 1.00 49.66 301 PRO A CA 1
ATOM 2180 C C . PRO A 1 301 ? 25.884 25.639 -49.217 1.00 49.66 301 PRO A C 1
ATOM 2182 O O . PRO A 1 301 ? 26.937 25.146 -49.619 1.00 49.66 301 PRO A O 1
ATOM 2185 N N . VAL A 1 302 ? 25.325 25.284 -48.060 1.00 45.19 302 VAL A N 1
ATOM 2186 C CA . VAL A 1 302 ? 25.803 24.168 -47.243 1.00 45.19 302 VAL A CA 1
ATOM 2187 C C . VAL A 1 302 ? 25.320 22.875 -47.892 1.00 45.19 302 VAL A C 1
ATOM 2189 O O . VAL A 1 302 ? 24.152 22.505 -47.786 1.00 45.19 302 VAL A O 1
ATOM 2192 N N . THR A 1 303 ? 26.221 22.191 -48.588 1.00 48.75 303 THR A N 1
ATOM 2193 C CA . THR A 1 303 ? 25.999 20.826 -49.065 1.00 48.75 303 THR A CA 1
ATOM 2194 C C . THR A 1 303 ? 25.958 19.896 -47.853 1.00 48.75 303 THR A C 1
ATOM 2196 O O . THR A 1 303 ? 26.967 19.713 -47.172 1.00 48.75 303 THR A O 1
ATOM 2199 N N . ALA A 1 304 ? 24.786 19.336 -47.551 1.00 42.06 304 ALA A N 1
ATOM 2200 C CA . ALA A 1 304 ? 24.632 18.337 -46.499 1.00 42.06 304 ALA A CA 1
ATOM 2201 C C . ALA A 1 304 ? 25.477 17.088 -46.827 1.00 42.06 304 ALA A C 1
ATOM 2203 O O . ALA A 1 304 ? 25.435 16.618 -47.969 1.00 42.06 304 ALA A O 1
ATOM 2204 N N . PRO A 1 305 ? 26.240 16.527 -45.872 1.00 41.53 305 PRO A N 1
ATOM 2205 C CA . PRO A 1 305 ? 26.925 15.267 -46.101 1.00 41.53 305 PRO A CA 1
ATOM 2206 C C . PRO A 1 305 ? 25.885 14.145 -46.197 1.00 41.53 305 PRO A C 1
ATOM 2208 O O . PRO A 1 305 ? 25.011 14.011 -45.341 1.00 41.53 305 PRO A O 1
ATOM 2211 N N . LEU A 1 306 ? 25.995 13.343 -47.257 1.00 43.34 306 LEU A N 1
ATOM 2212 C CA . LEU A 1 306 ? 25.284 12.078 -47.413 1.00 43.34 306 LEU A CA 1
ATOM 2213 C C . LEU A 1 306 ? 25.590 11.188 -46.202 1.00 43.34 306 LEU A C 1
ATOM 2215 O O . LEU A 1 306 ? 26.699 10.672 -46.065 1.00 43.34 306 LEU A O 1
ATOM 2219 N N . LEU A 1 307 ? 24.602 11.016 -45.322 1.00 41.25 307 LEU A N 1
ATOM 2220 C CA . LEU A 1 307 ? 24.621 9.972 -44.309 1.00 41.25 307 LEU A CA 1
ATOM 2221 C C . LEU A 1 307 ? 24.521 8.633 -45.040 1.00 41.25 307 LEU A C 1
ATOM 2223 O O . LEU A 1 307 ? 23.457 8.234 -45.507 1.00 41.25 307 LEU A O 1
ATOM 2227 N N . VAL A 1 308 ? 25.657 7.952 -45.161 1.00 38.31 308 VAL A N 1
ATOM 2228 C CA . VAL A 1 308 ? 25.678 6.517 -45.419 1.00 38.31 308 VAL A CA 1
ATOM 2229 C C . VAL A 1 308 ? 25.087 5.873 -44.170 1.00 38.31 308 VAL A C 1
ATOM 2231 O O . VAL A 1 308 ? 25.765 5.757 -43.147 1.00 38.31 308 VAL A O 1
ATOM 2234 N N . GLU A 1 309 ? 23.805 5.511 -44.227 1.00 38.25 309 GLU A N 1
ATOM 2235 C CA . GLU A 1 309 ? 23.197 4.630 -43.239 1.00 38.25 309 GLU A CA 1
ATOM 2236 C C . GLU A 1 309 ? 23.955 3.304 -43.287 1.00 38.25 309 GLU A C 1
ATOM 2238 O O . GLU A 1 309 ? 23.734 2.442 -44.137 1.00 38.25 309 GLU A O 1
ATOM 2243 N N . THR A 1 310 ? 24.915 3.156 -42.378 1.00 38.38 310 THR A N 1
ATOM 2244 C CA . THR A 1 310 ? 25.437 1.844 -42.034 1.00 38.38 310 THR A CA 1
ATOM 2245 C C . THR A 1 310 ? 24.291 1.114 -41.353 1.00 38.38 310 THR A C 1
ATOM 2247 O O . THR A 1 310 ? 23.971 1.338 -40.188 1.00 38.38 310 THR A O 1
ATOM 2250 N N . TYR A 1 311 ? 23.603 0.302 -42.151 1.00 33.59 311 TYR A N 1
ATOM 2251 C CA . TYR A 1 311 ? 22.562 -0.613 -41.725 1.00 33.59 311 TYR A CA 1
ATOM 2252 C C . TYR A 1 311 ? 23.190 -1.634 -40.771 1.00 33.59 311 TYR A C 1
ATOM 2254 O O . TYR A 1 311 ? 23.699 -2.675 -41.184 1.00 33.59 311 TYR A O 1
ATOM 2262 N N . TYR A 1 312 ? 23.219 -1.306 -39.480 1.00 32.78 312 TYR A N 1
ATOM 2263 C CA . TYR A 1 312 ? 23.457 -2.300 -38.446 1.00 32.78 312 TYR A CA 1
ATOM 2264 C C . TYR A 1 312 ? 22.203 -3.172 -38.376 1.00 32.78 312 TYR A C 1
ATOM 2266 O O . TYR A 1 312 ? 21.104 -2.626 -38.238 1.00 32.78 312 TYR A O 1
ATOM 2274 N N . PRO A 1 313 ? 22.323 -4.505 -38.487 1.00 31.59 313 PRO A N 1
ATOM 2275 C CA . PRO A 1 313 ? 21.168 -5.370 -38.349 1.00 31.59 313 PRO A CA 1
ATOM 2276 C C . PRO A 1 313 ? 20.518 -5.107 -36.990 1.00 31.59 313 PRO A C 1
ATOM 2278 O O . PRO A 1 313 ? 21.183 -5.060 -35.953 1.00 31.59 313 PRO A O 1
ATOM 2281 N N . VAL A 1 314 ? 19.205 -4.895 -37.023 1.00 33.19 314 VAL A N 1
ATOM 2282 C CA . VAL A 1 314 ? 18.361 -4.716 -35.846 1.00 33.19 314 VAL A CA 1
ATOM 2283 C C . VAL A 1 314 ? 18.473 -5.975 -34.990 1.00 33.19 314 VAL A C 1
ATOM 2285 O O . VAL A 1 314 ? 17.813 -6.977 -35.253 1.00 33.19 314 VAL A O 1
ATOM 2288 N N . VAL A 1 315 ? 19.303 -5.93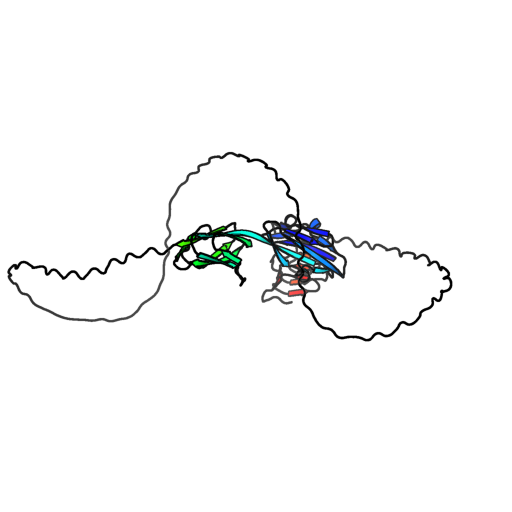6 -33.949 1.00 36.12 315 VAL A N 1
ATOM 2289 C CA . VAL A 1 315 ? 19.218 -6.917 -32.868 1.00 36.12 315 VAL A CA 1
ATOM 2290 C C . VAL A 1 315 ? 18.081 -6.450 -31.972 1.00 36.12 315 VAL A C 1
ATOM 2292 O O . VAL A 1 315 ? 18.233 -5.554 -31.141 1.00 36.12 315 VAL A O 1
ATOM 2295 N N . ILE A 1 316 ? 16.897 -7.009 -32.204 1.00 34.66 316 ILE A N 1
ATOM 2296 C CA . ILE A 1 316 ? 15.781 -6.918 -31.269 1.00 34.66 316 ILE A CA 1
ATOM 2297 C C . ILE A 1 316 ? 16.237 -7.673 -30.017 1.00 34.66 316 ILE A C 1
ATOM 2299 O O . ILE A 1 316 ? 16.260 -8.900 -30.015 1.00 34.66 316 ILE A O 1
ATOM 2303 N N . ILE A 1 317 ? 16.661 -6.960 -28.970 1.00 40.62 317 ILE A N 1
ATOM 2304 C CA . ILE A 1 317 ? 16.985 -7.590 -27.686 1.00 40.62 317 ILE A CA 1
ATOM 2305 C C . ILE A 1 317 ? 15.659 -7.857 -26.974 1.00 40.62 317 ILE A C 1
ATOM 2307 O O . ILE A 1 317 ? 15.222 -7.104 -26.108 1.00 40.62 317 ILE A O 1
ATOM 2311 N N . THR A 1 318 ? 14.971 -8.914 -27.392 1.00 39.94 318 THR A N 1
ATOM 2312 C CA . THR A 1 318 ? 13.991 -9.579 -26.537 1.00 39.94 318 THR A CA 1
ATOM 2313 C C . THR A 1 318 ? 14.734 -10.098 -25.310 1.00 39.94 318 THR A C 1
ATOM 2315 O O . THR A 1 318 ? 15.750 -10.776 -25.469 1.00 39.94 318 THR A O 1
ATOM 2318 N N . ALA A 1 319 ? 14.254 -9.795 -24.100 1.00 41.28 319 ALA A N 1
ATOM 2319 C CA . ALA A 1 319 ? 14.743 -10.458 -22.894 1.00 41.28 319 ALA A CA 1
ATOM 2320 C C . ALA A 1 319 ? 14.614 -11.974 -23.102 1.00 41.28 319 ALA A C 1
ATOM 2322 O O . ALA A 1 319 ? 13.517 -12.496 -23.315 1.00 41.28 319 ALA A O 1
ATOM 2323 N N . ASN A 1 320 ? 15.748 -12.664 -23.143 1.00 45.81 320 ASN A N 1
ATOM 2324 C CA . ASN A 1 320 ? 15.791 -14.080 -23.464 1.00 45.81 320 ASN A CA 1
ATOM 2325 C C . ASN A 1 320 ? 15.608 -14.850 -22.157 1.00 45.81 320 ASN A C 1
ATOM 2327 O O . ASN A 1 320 ? 16.472 -14.810 -21.294 1.00 45.81 320 ASN A O 1
ATOM 2331 N N . PHE A 1 321 ? 14.492 -15.558 -21.979 1.00 49.47 321 PHE A N 1
ATOM 2332 C CA . PHE A 1 321 ? 14.211 -16.287 -20.727 1.00 49.47 321 PHE A CA 1
ATOM 2333 C C . PHE A 1 321 ? 15.058 -17.562 -20.543 1.00 49.47 321 PHE A C 1
ATOM 2335 O O . PHE A 1 321 ? 15.043 -18.170 -19.468 1.00 49.47 321 PHE A O 1
ATOM 2342 N N . ASN A 1 322 ? 15.847 -17.905 -21.567 1.00 61.09 322 ASN A N 1
ATOM 2343 C CA . ASN A 1 322 ? 16.912 -18.905 -21.548 1.00 61.09 322 ASN A CA 1
ATOM 2344 C C . ASN A 1 322 ? 18.271 -18.231 -21.295 1.00 61.09 322 ASN A C 1
ATOM 2346 O O . ASN A 1 322 ? 19.166 -18.275 -22.138 1.00 61.09 322 ASN A O 1
ATOM 2350 N N . CYS A 1 323 ? 18.413 -17.561 -20.153 1.00 69.94 323 CYS A N 1
ATOM 2351 C CA . CYS A 1 323 ? 19.704 -17.031 -19.729 1.00 69.94 323 CYS A CA 1
ATOM 2352 C C . CYS A 1 323 ? 20.602 -18.173 -19.272 1.00 69.94 323 CYS A C 1
ATOM 2354 O O . CYS A 1 323 ? 20.226 -18.946 -18.388 1.00 69.94 323 CYS A O 1
ATOM 2356 N N . GLU A 1 324 ? 21.786 -18.275 -19.868 1.00 81.00 324 GLU A N 1
ATOM 2357 C CA . GLU A 1 324 ? 22.798 -19.213 -19.402 1.00 81.00 324 GLU A CA 1
ATOM 2358 C C . GLU A 1 324 ? 23.170 -18.869 -17.957 1.00 81.00 324 GLU A C 1
ATOM 2360 O O . GLU A 1 324 ? 23.476 -17.725 -17.633 1.00 81.00 324 GLU A O 1
ATOM 2365 N N . THR A 1 325 ? 23.135 -19.855 -17.064 1.00 79.75 325 THR A N 1
ATOM 2366 C CA . THR A 1 325 ? 23.490 -19.657 -15.649 1.00 79.75 325 THR A CA 1
ATOM 2367 C C . THR A 1 325 ? 25.004 -19.719 -15.404 1.00 79.75 325 THR A C 1
ATOM 2369 O O . THR A 1 325 ? 25.476 -19.568 -14.269 1.00 79.75 325 THR A O 1
ATOM 2372 N N . THR A 1 326 ? 25.768 -19.934 -16.479 1.00 84.12 326 THR A N 1
ATOM 2373 C CA . THR A 1 326 ? 27.230 -19.908 -16.548 1.00 84.12 326 THR A CA 1
ATOM 2374 C C . THR A 1 326 ? 27.684 -19.388 -17.905 1.00 84.12 326 THR A C 1
ATOM 2376 O O . THR A 1 326 ? 27.109 -19.792 -18.908 1.00 84.12 326 THR A O 1
ATOM 2379 N N . GLY A 1 327 ? 28.762 -18.608 -17.956 1.00 83.81 327 GLY A N 1
ATOM 2380 C CA . GLY A 1 327 ? 29.390 -18.178 -19.204 1.00 83.81 327 GLY A CA 1
ATOM 2381 C C . GLY A 1 327 ? 29.302 -16.674 -19.439 1.00 83.81 327 GLY A C 1
ATOM 2382 O O . GLY A 1 327 ? 29.247 -15.877 -18.501 1.00 83.81 327 GLY A O 1
ATOM 2383 N N . THR A 1 328 ? 29.366 -16.271 -20.707 1.00 86.88 328 THR A N 1
ATOM 2384 C CA . THR A 1 328 ? 29.438 -14.861 -21.100 1.00 86.88 328 THR A CA 1
ATOM 2385 C C . THR A 1 328 ? 28.062 -14.315 -21.461 1.00 86.88 328 THR A C 1
ATOM 2387 O O . THR A 1 328 ? 27.422 -14.814 -22.379 1.00 86.88 328 THR A O 1
ATOM 2390 N N . ILE A 1 329 ? 27.633 -13.241 -20.793 1.00 83.56 329 ILE A N 1
ATOM 2391 C CA . ILE A 1 329 ? 26.328 -12.611 -21.030 1.00 83.56 329 ILE A CA 1
ATOM 2392 C C . ILE A 1 329 ? 26.514 -11.227 -21.642 1.00 83.56 329 ILE A C 1
ATOM 2394 O O . ILE A 1 329 ? 27.135 -10.353 -21.045 1.00 83.56 329 ILE A O 1
ATOM 2398 N N . ASN A 1 330 ? 25.925 -11.012 -22.819 1.00 82.75 330 ASN A N 1
ATOM 2399 C CA . ASN A 1 330 ? 25.891 -9.718 -23.508 1.00 82.75 330 ASN A CA 1
ATOM 2400 C C . ASN A 1 330 ? 24.463 -9.350 -23.961 1.00 82.75 330 ASN A C 1
ATOM 2402 O O . ASN A 1 330 ? 24.257 -8.841 -25.058 1.00 82.75 330 ASN A O 1
ATOM 2406 N N . GLN A 1 331 ? 23.466 -9.703 -23.146 1.00 72.81 331 GLN A N 1
ATOM 2407 C CA . GLN A 1 331 ? 22.042 -9.450 -23.389 1.00 72.81 331 GLN A CA 1
ATOM 2408 C C . GLN A 1 331 ? 21.309 -9.148 -22.073 1.00 72.81 331 GLN A C 1
ATOM 2410 O O . GLN A 1 331 ? 21.886 -9.282 -20.991 1.00 72.81 331 GLN A O 1
ATOM 2415 N N . VAL A 1 332 ? 20.034 -8.761 -22.166 1.00 76.50 332 VAL A N 1
ATOM 2416 C CA . VAL A 1 332 ? 19.170 -8.543 -20.998 1.00 76.50 332 VAL A CA 1
ATOM 2417 C C . VAL A 1 332 ? 18.656 -9.883 -20.470 1.00 76.50 332 VAL A C 1
ATOM 2419 O O . VAL A 1 332 ? 18.068 -10.664 -21.220 1.00 76.50 332 VAL A O 1
ATOM 2422 N N . CYS A 1 333 ? 18.871 -10.131 -19.182 1.00 73.50 333 CYS A N 1
ATOM 2423 C CA . CYS A 1 333 ? 18.642 -11.405 -18.524 1.00 73.50 333 CYS A CA 1
ATOM 2424 C C . CYS A 1 333 ? 18.043 -11.229 -17.127 1.00 73.50 333 CYS A C 1
ATOM 2426 O O . CYS A 1 333 ? 18.689 -10.695 -16.238 1.00 73.50 333 CYS A O 1
ATOM 2428 N N . ASN A 1 334 ? 16.834 -11.737 -16.903 1.00 78.31 334 ASN A N 1
ATOM 2429 C CA . ASN A 1 334 ? 16.229 -11.814 -15.573 1.00 78.31 334 ASN A CA 1
ATOM 2430 C C . ASN A 1 334 ? 16.278 -13.274 -15.088 1.00 78.31 334 ASN A C 1
ATOM 2432 O O . ASN A 1 334 ? 15.734 -14.174 -15.736 1.00 78.31 334 ASN A O 1
ATOM 2436 N N . TYR A 1 335 ? 16.968 -13.523 -13.976 1.00 78.12 335 TYR A N 1
ATOM 2437 C CA . TYR A 1 335 ? 17.177 -14.866 -13.444 1.00 78.12 335 TYR A CA 1
ATOM 2438 C C . TYR A 1 335 ? 16.049 -15.346 -12.519 1.00 78.12 335 TYR A C 1
ATOM 2440 O O . TYR A 1 335 ? 15.986 -16.552 -12.289 1.00 78.12 335 TYR A O 1
ATOM 2448 N N . GLY A 1 336 ? 15.141 -14.483 -12.048 1.00 71.94 336 GLY A N 1
ATOM 2449 C CA . GLY A 1 336 ? 13.971 -14.884 -11.245 1.00 71.94 336 GLY A CA 1
ATOM 2450 C C . GLY A 1 336 ? 14.308 -15.695 -9.981 1.00 71.94 336 GLY A C 1
ATOM 2451 O O . GLY A 1 336 ? 13.653 -16.681 -9.668 1.00 71.94 336 GLY A O 1
ATOM 2452 N N . GLY A 1 337 ? 15.405 -15.367 -9.299 1.00 73.50 337 GLY A N 1
ATOM 2453 C CA . GLY A 1 337 ? 15.924 -16.077 -8.127 1.00 73.50 337 GLY A CA 1
ATOM 2454 C C . GLY A 1 337 ? 16.711 -17.355 -8.443 1.00 73.50 337 GLY A C 1
ATOM 2455 O O . GLY A 1 337 ? 17.151 -18.044 -7.522 1.00 73.50 337 GLY A O 1
ATOM 2456 N N . ARG A 1 338 ? 16.923 -17.695 -9.722 1.00 80.44 338 ARG A N 1
ATOM 2457 C CA . ARG A 1 338 ? 17.695 -18.888 -10.101 1.00 80.44 338 ARG A CA 1
ATOM 2458 C C . ARG A 1 338 ? 19.168 -18.760 -9.687 1.00 80.44 338 ARG A C 1
ATOM 2460 O O . ARG A 1 338 ? 19.748 -17.672 -9.793 1.00 80.44 338 ARG A O 1
ATOM 2467 N N . PRO A 1 339 ? 19.799 -19.867 -9.252 1.00 83.00 339 PRO A N 1
ATOM 2468 C CA . PRO A 1 339 ? 21.216 -19.875 -8.943 1.00 83.00 339 PRO A CA 1
ATOM 2469 C C . PRO A 1 339 ? 22.041 -19.670 -10.214 1.00 83.00 339 PRO A C 1
ATOM 2471 O O . PRO A 1 339 ? 21.857 -20.348 -11.225 1.00 83.00 339 PRO A O 1
ATOM 2474 N N . VAL A 1 340 ? 22.975 -18.734 -10.127 1.00 84.75 340 VAL A N 1
ATOM 2475 C CA . VAL A 1 340 ? 23.945 -18.372 -11.156 1.00 84.75 340 VAL A CA 1
ATOM 2476 C C . VAL A 1 340 ? 25.328 -18.623 -10.597 1.00 84.75 340 VAL A C 1
ATOM 2478 O O . VAL A 1 340 ? 25.658 -18.225 -9.479 1.00 84.75 340 VAL A O 1
ATOM 2481 N N . THR A 1 341 ? 26.117 -19.375 -11.346 1.00 81.81 341 THR A N 1
ATOM 2482 C CA . THR A 1 341 ? 27.378 -19.924 -10.847 1.00 81.81 341 THR A CA 1
ATOM 2483 C C . THR A 1 341 ? 28.550 -19.060 -11.263 1.00 81.81 341 THR A C 1
ATOM 2485 O O . THR A 1 341 ? 29.216 -18.518 -10.392 1.00 81.81 341 THR A O 1
ATOM 2488 N N . GLU A 1 342 ? 28.796 -18.900 -12.562 1.00 85.50 342 GLU A N 1
ATOM 2489 C CA . GLU A 1 342 ? 29.992 -18.216 -13.062 1.00 85.50 342 GLU A CA 1
ATOM 2490 C C . GLU A 1 342 ? 29.647 -17.343 -14.264 1.00 85.50 342 GLU A C 1
ATOM 2492 O O . GLU A 1 342 ? 29.338 -17.867 -15.329 1.00 85.50 342 GLU A O 1
ATOM 2497 N N . LEU A 1 343 ? 29.654 -16.022 -14.095 1.00 85.44 343 LEU A N 1
ATOM 2498 C CA . LEU A 1 343 ? 29.171 -15.086 -15.110 1.00 85.44 343 LEU A CA 1
ATOM 2499 C C . LEU A 1 343 ? 30.247 -14.082 -15.516 1.00 85.44 343 LEU A C 1
ATOM 2501 O O . LEU A 1 343 ? 30.844 -13.423 -14.673 1.00 85.44 343 LEU A O 1
ATOM 2505 N N . ASN A 1 344 ? 30.429 -13.920 -16.824 1.00 87.19 344 ASN A N 1
ATOM 2506 C CA . ASN A 1 344 ? 31.234 -12.865 -17.431 1.00 87.19 344 ASN A CA 1
ATOM 2507 C C . ASN A 1 344 ? 30.298 -11.921 -18.187 1.00 87.19 344 ASN A C 1
ATOM 2509 O O . ASN A 1 344 ? 29.924 -12.183 -19.333 1.00 87.19 344 ASN A O 1
ATOM 2513 N N . ILE A 1 345 ? 29.883 -10.837 -17.545 1.00 86.12 345 ILE A N 1
ATOM 2514 C CA . ILE A 1 345 ? 28.957 -9.871 -18.134 1.00 86.12 345 ILE A CA 1
ATOM 2515 C C . ILE A 1 345 ? 29.756 -8.906 -18.996 1.00 86.12 345 ILE A C 1
ATOM 2517 O O . ILE A 1 345 ? 30.692 -8.271 -18.522 1.00 86.12 345 ILE A O 1
ATOM 2521 N N . GLN A 1 346 ? 29.385 -8.809 -20.265 1.00 82.31 346 GLN A N 1
ATOM 2522 C CA . GLN A 1 346 ? 29.968 -7.892 -21.241 1.00 82.31 346 GLN A CA 1
ATOM 2523 C C . GLN A 1 346 ? 29.234 -6.545 -21.221 1.00 82.31 346 GLN A C 1
ATOM 2525 O O . GLN A 1 346 ? 28.204 -6.395 -20.570 1.00 82.31 346 GLN A O 1
ATOM 2530 N N . THR A 1 347 ? 29.733 -5.557 -21.961 1.00 72.56 347 THR A N 1
ATOM 2531 C CA . THR A 1 347 ? 29.270 -4.157 -21.893 1.00 72.56 347 THR A CA 1
ATOM 2532 C C . THR A 1 347 ? 27.798 -3.915 -22.235 1.00 72.56 347 THR A C 1
ATOM 2534 O O . THR A 1 347 ? 27.261 -2.877 -21.855 1.00 72.56 347 THR A O 1
ATOM 2537 N N . GLN A 1 348 ? 27.121 -4.846 -22.917 1.00 66.75 348 GLN A N 1
ATOM 2538 C CA . GLN A 1 348 ? 25.679 -4.774 -23.202 1.00 66.75 348 GLN A CA 1
ATOM 2539 C C . GLN A 1 348 ? 24.851 -5.782 -22.389 1.00 66.75 348 GLN A C 1
ATOM 2541 O O . GLN A 1 348 ? 23.632 -5.851 -22.549 1.00 66.75 348 GLN A O 1
ATOM 2546 N N . GLY A 1 349 ? 25.489 -6.576 -21.526 1.00 73.19 349 GLY A N 1
ATOM 2547 C CA . GLY A 1 349 ? 24.804 -7.490 -20.621 1.00 73.19 349 GLY A CA 1
ATOM 2548 C C . GLY A 1 349 ? 24.106 -6.731 -19.496 1.00 73.19 349 GLY A C 1
ATOM 2549 O O . GLY A 1 349 ? 24.733 -5.920 -18.819 1.00 73.19 349 GLY A O 1
ATOM 2550 N N . MET A 1 350 ? 22.817 -6.999 -19.289 1.00 75.75 350 MET A N 1
ATOM 2551 C CA . MET A 1 350 ? 22.038 -6.467 -18.167 1.00 75.75 350 MET A CA 1
ATOM 2552 C C . MET A 1 350 ? 21.394 -7.642 -17.450 1.00 75.75 350 MET A C 1
ATOM 2554 O O . MET A 1 350 ? 20.458 -8.234 -17.978 1.00 75.75 350 MET A O 1
ATOM 2558 N N . VAL A 1 351 ? 21.895 -8.006 -16.276 1.00 79.56 351 VAL A N 1
ATOM 2559 C CA . VAL A 1 351 ? 21.356 -9.128 -15.510 1.00 79.56 351 VAL A CA 1
ATOM 2560 C C . VAL A 1 351 ? 20.612 -8.655 -14.268 1.00 79.56 351 VAL A C 1
ATOM 2562 O O . VAL A 1 351 ? 21.081 -7.749 -13.581 1.00 79.56 351 VAL A O 1
ATOM 2565 N N . SER A 1 352 ? 19.482 -9.282 -13.944 1.00 81.56 352 SER A N 1
ATOM 2566 C CA . SER A 1 352 ? 18.725 -8.975 -12.731 1.00 81.56 352 SER A CA 1
ATOM 2567 C C . SER A 1 352 ? 18.172 -10.206 -12.011 1.00 81.56 352 SER A C 1
ATOM 2569 O O . SER A 1 352 ? 18.030 -11.272 -12.612 1.00 81.56 352 SER A O 1
ATOM 2571 N N . ASN A 1 353 ? 17.860 -10.053 -10.719 1.00 74.75 353 ASN A N 1
ATOM 2572 C CA . ASN A 1 353 ? 17.140 -11.029 -9.887 1.00 74.75 353 ASN A CA 1
ATOM 2573 C C . ASN A 1 353 ? 17.781 -12.434 -9.872 1.00 74.75 353 ASN A C 1
ATOM 2575 O O . ASN A 1 353 ? 17.094 -13.418 -10.106 1.00 74.75 353 ASN A O 1
ATOM 2579 N N . GLY A 1 354 ? 19.093 -12.571 -9.659 1.00 82.69 354 GLY A N 1
ATOM 2580 C CA . GLY A 1 354 ? 19.789 -13.873 -9.602 1.00 82.69 354 GLY A CA 1
ATOM 2581 C C . GLY A 1 354 ? 20.361 -14.205 -8.223 1.00 82.69 354 GLY A C 1
ATOM 2582 O O . GLY A 1 354 ? 20.531 -13.317 -7.391 1.00 82.69 354 GLY A O 1
ATOM 2583 N N . VAL A 1 355 ? 20.701 -15.475 -7.976 1.00 86.38 355 VAL A N 1
ATOM 2584 C CA . VAL A 1 355 ? 21.437 -15.896 -6.766 1.00 86.38 355 VAL A CA 1
ATOM 2585 C C . VAL A 1 355 ? 22.870 -16.285 -7.137 1.00 86.38 355 VAL A C 1
ATOM 2587 O O . VAL A 1 355 ? 23.100 -17.364 -7.682 1.00 86.38 355 VAL A O 1
ATOM 2590 N N . LEU A 1 356 ? 23.848 -15.421 -6.858 1.00 86.19 356 LEU A N 1
ATOM 2591 C CA . LEU A 1 356 ? 25.255 -15.661 -7.192 1.00 86.19 356 LEU A CA 1
ATOM 2592 C C . LEU A 1 356 ? 25.896 -16.668 -6.233 1.00 86.19 356 LEU A C 1
ATOM 2594 O O . LEU A 1 356 ? 25.958 -16.456 -5.019 1.00 86.19 356 LEU A O 1
ATOM 2598 N N . SER A 1 357 ? 26.415 -17.754 -6.804 1.00 81.69 357 SER A N 1
ATOM 2599 C CA . SER A 1 357 ? 27.004 -18.878 -6.068 1.00 81.69 357 SER A CA 1
ATOM 2600 C C . SER A 1 357 ? 28.512 -19.062 -6.251 1.00 81.69 357 SER A C 1
ATOM 2602 O O . SER A 1 357 ? 29.122 -19.732 -5.417 1.00 81.69 357 SER A O 1
ATOM 2604 N N . LYS A 1 358 ? 29.134 -18.470 -7.287 1.00 84.31 358 LYS A N 1
ATOM 2605 C CA . LYS A 1 358 ? 30.603 -18.422 -7.458 1.00 84.31 358 LYS A CA 1
ATOM 2606 C C . LYS A 1 358 ? 31.077 -17.071 -8.031 1.00 84.31 358 LYS A C 1
ATOM 2608 O O . LYS A 1 358 ? 30.849 -16.050 -7.393 1.00 84.31 358 LYS A O 1
ATOM 2613 N N . ASN A 1 359 ? 31.788 -17.050 -9.161 1.00 83.81 359 ASN A N 1
ATOM 2614 C CA . ASN A 1 359 ? 32.501 -15.868 -9.657 1.00 83.81 359 ASN A CA 1
ATOM 2615 C C . ASN A 1 359 ? 31.630 -14.999 -10.580 1.00 83.81 359 ASN A C 1
ATOM 2617 O O . ASN A 1 359 ? 30.907 -15.521 -11.430 1.00 83.81 359 ASN A O 1
ATOM 2621 N N . LEU A 1 360 ? 31.758 -13.678 -10.469 1.00 84.12 360 LEU A N 1
ATOM 2622 C CA . LEU A 1 360 ? 31.135 -12.712 -11.370 1.00 84.12 360 LEU A CA 1
ATOM 2623 C C . LEU A 1 360 ? 32.171 -11.700 -11.864 1.00 84.12 360 LEU A C 1
ATOM 2625 O O . LEU A 1 360 ? 32.657 -10.906 -11.077 1.00 84.12 360 LEU A O 1
ATOM 2629 N N . VAL A 1 361 ? 32.457 -11.670 -13.165 1.00 85.19 361 VAL A N 1
ATOM 2630 C CA . VAL A 1 361 ? 33.230 -10.587 -13.790 1.00 85.19 361 VAL A CA 1
ATOM 2631 C C . VAL A 1 361 ? 32.254 -9.647 -14.480 1.00 85.19 361 VAL A C 1
ATOM 2633 O O . VAL A 1 361 ? 31.540 -10.057 -15.398 1.00 85.19 361 VAL A O 1
ATOM 2636 N N . ASN A 1 362 ? 32.215 -8.387 -14.045 1.00 80.94 362 ASN A N 1
ATOM 2637 C CA . ASN A 1 362 ? 31.254 -7.416 -14.551 1.00 80.94 362 ASN A CA 1
ATOM 2638 C C . ASN A 1 362 ? 31.899 -6.326 -15.421 1.00 80.94 362 ASN A C 1
ATOM 2640 O O . ASN A 1 362 ? 32.630 -5.475 -14.921 1.00 80.94 362 ASN A O 1
ATOM 2644 N N . LEU A 1 363 ? 31.558 -6.314 -16.711 1.00 77.25 363 LEU A N 1
ATOM 2645 C CA . LEU A 1 363 ? 31.778 -5.196 -17.637 1.00 77.25 363 LEU A CA 1
ATOM 2646 C C . LEU A 1 363 ? 30.455 -4.539 -18.079 1.00 77.25 363 LEU A C 1
ATOM 2648 O O . LEU A 1 363 ? 30.494 -3.600 -18.870 1.00 77.25 363 LEU A O 1
ATOM 2652 N N . GLY A 1 364 ? 29.306 -5.031 -17.596 1.00 69.19 364 GLY A N 1
ATOM 2653 C CA . GLY A 1 364 ? 27.955 -4.552 -17.907 1.00 69.19 364 GLY A CA 1
ATOM 2654 C C . GLY A 1 364 ? 27.152 -4.194 -16.650 1.00 69.19 364 GLY A C 1
ATOM 2655 O O . GLY A 1 364 ? 27.673 -3.575 -15.721 1.00 69.19 364 GLY A O 1
ATOM 2656 N N . TRP A 1 365 ? 25.863 -4.543 -16.625 1.00 66.06 365 TRP A N 1
ATOM 2657 C CA . TRP A 1 365 ? 24.912 -4.158 -15.574 1.00 66.06 365 TRP A CA 1
ATOM 2658 C C . TRP A 1 365 ? 24.391 -5.359 -14.777 1.00 66.06 365 TRP A C 1
ATOM 2660 O O . TRP A 1 365 ? 24.004 -6.370 -15.359 1.00 66.06 365 TRP A O 1
ATOM 2670 N N . VAL A 1 366 ? 24.340 -5.225 -13.448 1.00 79.19 366 VAL A N 1
ATOM 2671 C CA . VAL A 1 366 ? 23.856 -6.238 -12.491 1.00 79.19 366 VAL A CA 1
ATOM 2672 C C . VAL A 1 366 ? 22.926 -5.554 -11.495 1.00 79.19 366 VAL A C 1
ATOM 2674 O O . VAL A 1 366 ? 23.325 -4.563 -10.889 1.00 79.19 366 VAL A O 1
ATOM 2677 N N . SER A 1 367 ? 21.716 -6.069 -11.279 1.00 75.75 367 SER A N 1
ATOM 2678 C CA . SER A 1 367 ? 20.787 -5.520 -10.279 1.00 75.75 367 SER A CA 1
ATOM 2679 C C . SER A 1 367 ? 20.022 -6.603 -9.511 1.00 75.75 367 SER A C 1
ATOM 2681 O O . SER A 1 367 ? 19.707 -7.659 -10.044 1.00 75.75 367 SER A O 1
ATOM 2683 N N . ASN A 1 368 ? 19.706 -6.351 -8.238 1.00 73.81 368 ASN A N 1
ATOM 2684 C CA . ASN A 1 368 ? 18.917 -7.261 -7.394 1.00 73.81 368 ASN A CA 1
ATOM 2685 C C . ASN A 1 368 ? 19.456 -8.712 -7.336 1.00 73.81 368 ASN A C 1
ATOM 2687 O O . ASN A 1 368 ? 18.718 -9.677 -7.517 1.00 73.81 368 ASN A O 1
ATOM 2691 N N . PHE A 1 369 ? 20.767 -8.882 -7.142 1.00 84.19 369 PHE A N 1
ATOM 2692 C CA . PHE A 1 369 ? 21.375 -10.204 -6.967 1.00 84.19 369 PHE A CA 1
ATOM 2693 C C . PHE A 1 369 ? 21.559 -10.536 -5.486 1.00 84.19 369 PHE A C 1
ATOM 2695 O O . PHE A 1 369 ? 22.101 -9.734 -4.726 1.00 84.19 369 PHE A O 1
ATOM 2702 N N . HIS A 1 370 ? 21.182 -11.751 -5.091 1.00 82.19 370 HIS A N 1
ATOM 2703 C CA . HIS A 1 370 ? 21.529 -12.299 -3.785 1.00 82.19 370 HIS A CA 1
ATOM 2704 C C . HIS A 1 370 ? 22.900 -12.976 -3.860 1.00 82.19 370 HIS A C 1
ATOM 2706 O O . HIS A 1 370 ? 23.095 -13.908 -4.639 1.00 82.19 370 HIS A O 1
ATOM 2712 N N . ILE A 1 371 ? 23.860 -12.515 -3.061 1.00 83.06 371 ILE A N 1
ATOM 2713 C CA . ILE A 1 371 ? 25.241 -13.010 -3.084 1.00 83.06 371 ILE A CA 1
ATOM 2714 C C . ILE A 1 371 ? 25.427 -14.019 -1.952 1.00 83.06 371 ILE A C 1
ATOM 2716 O O . ILE A 1 371 ? 25.292 -13.677 -0.780 1.00 83.06 371 ILE A O 1
ATOM 2720 N N . THR A 1 372 ? 25.745 -15.268 -2.291 1.00 82.50 372 THR A N 1
ATOM 2721 C CA . THR A 1 372 ? 26.019 -16.301 -1.279 1.00 82.50 372 THR A CA 1
ATOM 2722 C C . THR A 1 372 ? 27.446 -16.193 -0.733 1.00 82.50 372 THR A C 1
ATOM 2724 O O . THR A 1 372 ? 28.339 -15.667 -1.393 1.00 82.50 372 THR A O 1
ATOM 2727 N N . ALA A 1 373 ? 27.689 -16.740 0.463 1.00 75.31 373 ALA A N 1
ATOM 2728 C CA . ALA A 1 373 ? 28.958 -16.605 1.193 1.00 75.31 373 ALA A CA 1
ATOM 2729 C C . ALA A 1 373 ? 30.219 -17.097 0.445 1.00 75.31 373 ALA A C 1
ATOM 2731 O O . ALA A 1 373 ? 31.330 -16.745 0.831 1.00 75.31 373 ALA A O 1
ATOM 2732 N N . ASN A 1 374 ? 30.062 -17.899 -0.615 1.00 72.50 374 ASN A N 1
ATOM 2733 C CA . ASN A 1 374 ? 31.167 -18.452 -1.407 1.00 72.50 374 ASN A CA 1
ATOM 2734 C C . ASN A 1 374 ? 31.384 -17.732 -2.749 1.00 72.50 374 ASN A C 1
ATOM 2736 O O . ASN A 1 374 ? 32.241 -18.146 -3.534 1.00 72.50 374 ASN A O 1
ATOM 2740 N N . ALA A 1 375 ? 30.606 -16.689 -3.033 1.00 73.31 375 ALA A N 1
ATOM 2741 C CA . ALA A 1 375 ? 30.710 -15.938 -4.271 1.00 73.31 375 ALA A CA 1
ATOM 2742 C C . ALA A 1 375 ? 31.861 -14.918 -4.236 1.00 73.31 375 ALA A C 1
ATOM 2744 O O . ALA A 1 375 ? 32.178 -14.353 -3.188 1.00 73.31 375 ALA A O 1
ATOM 2745 N N . LYS A 1 376 ? 32.478 -14.675 -5.396 1.00 71.69 376 LYS A N 1
ATOM 2746 C CA . LYS A 1 376 ? 33.516 -13.652 -5.590 1.00 71.69 376 LYS A CA 1
ATOM 2747 C C . LYS A 1 376 ? 33.101 -12.684 -6.693 1.00 71.69 376 LYS A C 1
ATOM 2749 O O . LYS A 1 376 ? 32.630 -13.116 -7.745 1.00 71.69 376 LYS A O 1
ATOM 2754 N N . LEU A 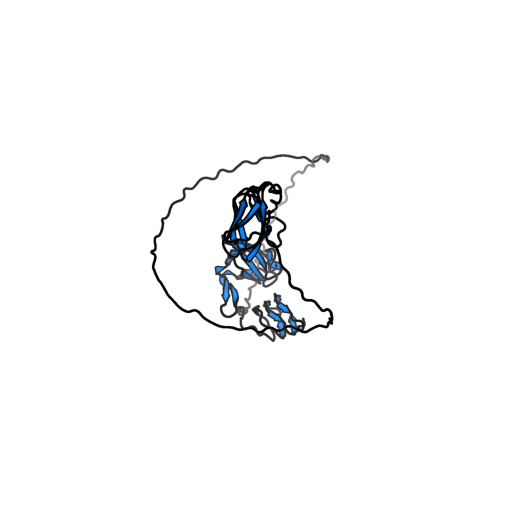1 377 ? 33.298 -11.399 -6.416 1.00 69.50 377 LEU A N 1
ATOM 2755 C CA . LEU A 1 377 ? 33.100 -10.271 -7.326 1.00 69.50 377 LEU A CA 1
ATOM 2756 C C . LEU A 1 377 ? 34.439 -9.819 -7.909 1.00 69.50 377 LEU A C 1
ATOM 2758 O O . LEU A 1 377 ? 35.431 -9.835 -7.140 1.00 69.50 377 LEU A O 1
#

Radius of gyration: 41.08 Å; chains: 1; bounding box: 67×113×130 Å

Foldseek 3Di:
DKEFEAEDEAFWWWKAKPVGQIFTNVQWDQDPVQRDIDGPCVRGMDDDDAQDKIAIDIDGDPQKDWDAKDFDPQPGVRIHGRNDYTYIYTYMFGKAKEKEAEADAWWKWKDWPPDPDTQDTYGGMDIGIDTAFIKMKIAIGHDPQKDWCAKDWQQPGDSDRIGIDTDHHHTYMYIYIGGDDPDPPPPPPDPDPPPPPPDDDDDDDDDDDDDDDDDDDDDDDDDDDDDDDDDDDDDDDDDDDDDDDDDDDDDDDDDDDDDDDDDDDDDDDDDDDDDDDDDDDDDDDDDDDDDDDDDDDDDDDDDDDPPPPPPDPDPPQDADAPDDLADEFQGEYECSAEEREHYEYAQNGAYENYEYDAEYHDPHHYYHYHYDPHYDD

pLDDT: mean 72.53, std 22.54, range [30.92, 98.0]

Sequence (377 aa):
MGLFLQVDGTGHGKVTTDTGLSCQSSDCQVDTKTGDLKCNPQNCTQREKTASYVTLTPQADADSVFSSWGGHEDCIDGKVFMNGGKLCIAYFHHIYSLTVAAQGPGQVTGYGDYNPQPLIECGSKCQTSVSDGMRISLQATPSQGMTFSGWSGDCGNSSQNLLTLEVTKEMTCQAAFVAPTPVVTTPPVSPTTPVIPTTPVVSQPNSEDLDSSTTATTPMVIPPLVTTPTSKAEDLDSSTQATMLEVATTPPVETTPATAVTTPPVETTPSAIVTSPIVLLPPEDLTPSTPPPVVAVTPPPVTAPLLVETYYPVVIITANFNCETTGTINQVCNYGGRPVTELNIQTQGMVSNGVLSKNLVNLGWVSNFHITANAKL